Protein AF-A0A9W9IAF0-F1 (afdb_monomer_lite)

Sequence (247 aa):
MDSGYIAPGENHAQALEDDYDVRQSLTPEEVVGLMDQLLSHEVLPKTIEDARFDRVPADFPLVSLVLRAYSLALIKACDFVHARVVVEYYYEEEDFVGQLYNRNLLSAFDPSHFYRLLDQAVAWVDAQKEMDEKLRDALRCRLLFRRSFLSALDQDLEVIETRSTEDFASSLSHLVTLSETTGLGKLVPAAFSMKIQRKLASTVPPRPIVHIDYENAIAHAKRICQDAIDMQQMLDYRGPSNFKVHS

Organism: NCBI:txid69766

pLDDT: mean 78.17, std 16.27, range [34.28, 97.62]

Secondary structure (DSSP, 8-state):
--TT---TT--TTSS------TTSPPPHHHHHHHHHHHHHHH---SSGGG--S-SS--S-HIIIIIIHHHHHHHHHHHHHHHHHHTTS---BTTTB----TT---STTS-THHHHHHHHHHHHHHHH-TTS-HHHHHHHHHHHHHHHHHHHHHH-TTTHHHH---HHHHHHHHHHHHHHHTGGG----GGGS-THHHHHS--SSPPPPP----HHHHHHHHHHHHHHHHHHHHHTT--STT------

Radius of gyration: 22.38 Å; chains: 1; bounding box: 45×62×64 Å

Foldseek 3Di:
DDLPDDDPPDDPPPPDPPPDDPPDDDDPVVVVVVVVVVVVVPDDPPDLLSQAPDPDDDPDCCRGQLVSLLVLLVLLLVVLVLVVVVVDDDDDPPGDPNDPLPDDSPNVDDCVVSLVSLVVNLVVLVPCPVDDPLVSVLSNLSSLLSNLSSVLSVCVPCCVPPLDLPSLVSNLVSLVVNVVSVVVDDDDVVVDDQVVVSVRPDPDHRDDPDDDDPVNVSVVSNVVSVVSNVVSVVVVDPDPVPDDDPD

Structure (mmCIF, N/CA/C/O backbone):
data_AF-A0A9W9IAF0-F1
#
_entry.id   AF-A0A9W9IAF0-F1
#
loop_
_atom_site.group_PDB
_atom_site.id
_atom_site.type_symbol
_atom_site.label_atom_id
_atom_site.label_alt_id
_atom_site.label_comp_id
_atom_site.label_asym_id
_atom_site.label_entity_id
_atom_site.label_seq_id
_atom_site.pdbx_PDB_ins_code
_atom_site.Cartn_x
_atom_site.Cartn_y
_atom_site.Cartn_z
_atom_site.occupancy
_atom_site.B_iso_or_equiv
_atom_site.auth_seq_id
_atom_site.auth_comp_id
_atom_site.auth_asym_id
_atom_site.auth_atom_id
_atom_site.pdbx_PDB_model_num
ATOM 1 N N . MET A 1 1 ? 25.260 -18.063 14.860 1.00 39.75 1 MET A N 1
ATOM 2 C CA . MET A 1 1 ? 25.106 -17.232 16.070 1.00 39.75 1 MET A CA 1
ATOM 3 C C . MET A 1 1 ? 23.677 -17.379 16.533 1.00 39.75 1 MET A C 1
ATOM 5 O O . MET A 1 1 ? 22.784 -17.323 15.699 1.00 39.75 1 MET A O 1
ATOM 9 N N . ASP A 1 2 ? 23.510 -17.690 17.810 1.00 34.97 2 ASP A N 1
ATOM 10 C CA . ASP A 1 2 ? 22.268 -18.162 18.413 1.00 34.97 2 ASP A CA 1
ATOM 11 C C . ASP A 1 2 ? 21.256 -17.013 18.557 1.00 34.97 2 ASP A C 1
ATOM 13 O O . ASP A 1 2 ? 21.574 -15.972 19.134 1.00 34.97 2 ASP A O 1
ATOM 17 N N . SER A 1 3 ? 20.042 -17.177 18.027 1.00 42.50 3 SER A N 1
ATOM 18 C CA . SER A 1 3 ? 18.952 -16.195 18.149 1.00 42.50 3 SER A CA 1
ATOM 19 C C . SER A 1 3 ? 18.404 -16.079 19.581 1.00 42.50 3 SER A C 1
ATOM 21 O O . SER A 1 3 ? 17.446 -15.341 19.809 1.00 42.50 3 SER A O 1
ATOM 23 N N . GLY A 1 4 ? 18.988 -16.817 20.533 1.00 44.00 4 GLY A N 1
ATOM 24 C CA . GLY A 1 4 ? 18.596 -16.875 21.938 1.00 44.00 4 GLY A CA 1
ATOM 25 C C . GLY A 1 4 ? 19.340 -15.948 22.910 1.00 44.00 4 GLY A C 1
ATOM 26 O O . GLY A 1 4 ? 19.065 -16.028 24.103 1.00 44.00 4 GLY A O 1
ATOM 27 N N . TYR A 1 5 ? 20.277 -15.090 22.479 1.00 43.31 5 TYR A N 1
ATOM 28 C CA . TYR A 1 5 ? 21.025 -14.259 23.439 1.00 43.31 5 TYR A CA 1
ATOM 29 C C . TYR A 1 5 ? 20.224 -13.030 23.909 1.00 43.31 5 TYR A C 1
ATOM 31 O O . TYR A 1 5 ? 19.894 -12.143 23.120 1.00 43.31 5 TYR A O 1
ATOM 39 N N . ILE A 1 6 ? 19.941 -12.979 25.213 1.00 47.03 6 ILE A N 1
ATOM 40 C CA . ILE A 1 6 ? 19.188 -11.925 25.907 1.00 47.03 6 ILE A CA 1
ATOM 41 C C . ILE A 1 6 ? 20.158 -11.082 26.754 1.00 47.03 6 ILE A C 1
ATOM 43 O O . ILE A 1 6 ? 21.053 -11.617 27.409 1.00 47.03 6 ILE A O 1
ATOM 47 N N . ALA A 1 7 ? 19.999 -9.754 26.736 1.00 41.97 7 ALA A N 1
ATOM 48 C CA . ALA A 1 7 ? 20.803 -8.837 27.547 1.00 41.97 7 ALA A CA 1
ATOM 49 C C . ALA A 1 7 ? 20.469 -8.965 29.053 1.00 41.97 7 ALA A C 1
ATOM 51 O O . ALA A 1 7 ? 19.330 -9.284 29.402 1.00 41.97 7 ALA A O 1
ATOM 52 N N . PRO A 1 8 ? 21.415 -8.692 29.974 1.00 34.28 8 PRO A N 1
ATOM 53 C CA . PRO A 1 8 ? 21.182 -8.881 31.406 1.00 34.28 8 PRO A CA 1
ATOM 54 C C . PRO A 1 8 ? 20.101 -7.907 31.904 1.00 34.28 8 PRO A C 1
ATOM 56 O O . PRO A 1 8 ? 20.338 -6.702 31.950 1.00 34.28 8 PRO A O 1
ATOM 59 N N . GLY A 1 9 ? 18.917 -8.420 32.261 1.00 51.25 9 GLY A N 1
ATOM 60 C CA . GLY A 1 9 ? 17.804 -7.628 32.810 1.00 51.25 9 GLY A CA 1
ATOM 61 C C . GLY A 1 9 ? 16.410 -7.962 32.263 1.00 51.25 9 GLY A C 1
ATOM 62 O O . GLY A 1 9 ? 15.419 -7.572 32.876 1.00 51.25 9 GLY A O 1
ATOM 63 N N . GLU A 1 10 ? 16.298 -8.709 31.161 1.00 42.34 10 GLU A N 1
ATOM 64 C CA . GLU A 1 10 ? 15.007 -9.214 30.673 1.00 42.34 10 GLU A CA 1
ATOM 65 C C . GLU A 1 10 ? 14.689 -10.563 31.345 1.00 42.34 10 GLU A C 1
ATOM 67 O O . GLU A 1 10 ? 15.242 -11.605 30.999 1.00 42.34 10 GLU A O 1
ATOM 72 N N . ASN A 1 11 ? 13.805 -10.553 32.347 1.00 40.56 11 ASN A N 1
ATOM 73 C CA . ASN A 1 11 ? 13.304 -11.781 32.964 1.00 40.56 11 ASN A CA 1
ATOM 74 C C . ASN A 1 11 ? 12.344 -12.496 32.000 1.00 40.56 11 ASN A C 1
ATOM 76 O O . ASN A 1 11 ? 11.341 -11.920 31.576 1.00 40.56 11 ASN A O 1
ATOM 80 N N . HIS A 1 12 ? 12.609 -13.778 31.735 1.00 46.53 12 HIS A N 1
ATOM 81 C CA . HIS A 1 12 ? 11.794 -14.693 30.917 1.00 46.53 12 HIS A CA 1
ATOM 82 C C . HIS A 1 12 ? 10.287 -14.737 31.268 1.00 46.53 12 HIS A C 1
ATOM 84 O O . HIS A 1 12 ? 9.494 -15.220 30.468 1.00 46.53 12 HIS A O 1
ATOM 90 N N . ALA A 1 13 ? 9.865 -14.212 32.421 1.00 40.06 13 ALA A N 1
ATOM 91 C CA . ALA A 1 13 ? 8.521 -14.388 32.971 1.00 40.06 13 ALA A CA 1
ATOM 92 C C . ALA A 1 13 ? 7.434 -13.418 32.454 1.00 40.06 13 ALA A C 1
ATOM 94 O O . ALA A 1 13 ? 6.278 -13.595 32.808 1.00 40.06 13 ALA A O 1
ATOM 95 N N . GLN A 1 14 ? 7.752 -12.384 31.661 1.00 41.44 14 GLN A N 1
ATOM 96 C CA . GLN A 1 14 ? 6.738 -11.393 31.225 1.00 41.44 14 GLN A CA 1
ATOM 97 C C . GLN A 1 14 ? 6.496 -11.326 29.708 1.00 41.44 14 GLN A C 1
ATOM 99 O O . GLN A 1 14 ? 5.604 -10.605 29.266 1.00 41.44 14 GLN A O 1
ATOM 104 N N . ALA A 1 15 ? 7.257 -12.063 28.892 1.00 42.19 15 ALA A N 1
ATOM 105 C CA . ALA A 1 15 ? 7.158 -11.998 27.426 1.00 42.19 15 ALA A CA 1
ATOM 106 C C . ALA A 1 15 ? 6.654 -13.292 26.757 1.00 42.19 15 ALA A C 1
ATOM 108 O O . ALA A 1 15 ? 6.445 -13.294 25.541 1.00 42.19 15 ALA A O 1
ATOM 109 N N . LEU A 1 16 ? 6.479 -14.370 27.525 1.00 44.00 16 LEU A N 1
ATOM 110 C CA . LEU A 1 16 ? 6.217 -15.728 27.042 1.00 44.00 16 LEU A CA 1
ATOM 111 C C . LEU A 1 16 ? 5.223 -16.454 27.966 1.00 44.00 16 LEU A C 1
ATOM 113 O O . LEU A 1 16 ? 5.554 -17.472 28.555 1.00 44.00 16 LEU A O 1
ATOM 117 N N . GLU A 1 17 ? 4.000 -15.949 28.112 1.00 41.22 17 GLU A N 1
ATOM 118 C CA . GLU A 1 17 ? 2.894 -16.831 28.511 1.00 41.22 17 GLU A CA 1
ATOM 119 C C . GLU A 1 17 ? 2.307 -17.445 27.239 1.00 41.22 17 GLU A C 1
ATOM 121 O O . GLU A 1 17 ? 1.410 -16.891 26.617 1.00 41.22 17 GLU A O 1
ATOM 126 N N . ASP A 1 18 ? 2.966 -18.515 26.800 1.00 45.06 18 ASP A N 1
ATOM 127 C CA . ASP A 1 18 ? 2.385 -19.711 26.179 1.00 45.06 18 ASP A CA 1
ATOM 128 C C . ASP A 1 18 ? 3.505 -20.769 26.222 1.00 45.06 18 ASP A C 1
ATOM 130 O O . ASP A 1 18 ? 4.183 -21.058 25.234 1.00 45.06 18 ASP A O 1
ATOM 134 N N . ASP A 1 19 ? 3.784 -21.259 27.433 1.00 51.44 19 ASP A N 1
ATOM 135 C CA . ASP A 1 19 ? 4.845 -22.225 27.744 1.00 51.44 19 ASP A CA 1
ATOM 136 C C . ASP A 1 19 ? 4.354 -23.647 27.405 1.00 51.44 19 ASP A C 1
ATOM 138 O O . ASP A 1 19 ? 3.982 -24.437 28.271 1.00 51.44 19 ASP A O 1
ATOM 142 N N . TYR A 1 20 ? 4.230 -23.947 26.108 1.00 59.16 20 TYR A N 1
ATOM 143 C CA . TYR A 1 20 ? 3.863 -25.286 25.643 1.00 59.16 20 TYR A CA 1
ATOM 144 C C . TYR A 1 20 ? 5.088 -26.208 25.702 1.00 59.16 20 TYR A C 1
ATOM 146 O O . TYR A 1 20 ? 6.032 -26.053 24.923 1.00 59.16 20 TYR A O 1
ATOM 154 N N . ASP A 1 21 ? 5.071 -27.190 26.606 1.00 68.81 21 ASP A N 1
ATOM 155 C CA . ASP A 1 21 ? 6.124 -28.202 26.699 1.00 68.81 21 ASP A CA 1
ATOM 156 C C . ASP A 1 21 ? 6.097 -29.126 25.471 1.00 68.81 21 ASP A C 1
ATOM 158 O O . ASP A 1 21 ? 5.313 -30.069 25.382 1.00 68.81 21 ASP A O 1
ATOM 162 N N . VAL A 1 22 ? 6.992 -28.876 24.513 1.00 66.19 22 VAL A N 1
ATOM 163 C CA . VAL A 1 22 ? 7.140 -29.669 23.277 1.00 66.19 22 VAL A CA 1
ATOM 164 C C . VAL A 1 22 ? 7.594 -31.113 23.516 1.00 66.19 22 VAL A C 1
ATOM 166 O O . VAL A 1 22 ? 7.601 -31.911 22.580 1.00 66.19 22 VAL A O 1
ATOM 169 N N . ARG A 1 23 ? 8.021 -31.456 24.739 1.00 67.88 23 ARG A N 1
ATOM 170 C CA . ARG A 1 23 ? 8.414 -32.821 25.116 1.00 67.88 23 ARG A CA 1
ATOM 171 C C . ARG A 1 23 ? 7.307 -33.581 25.835 1.00 67.88 23 ARG A C 1
ATOM 173 O O . ARG A 1 23 ? 7.517 -34.751 26.161 1.00 67.88 23 ARG A O 1
ATOM 180 N N . GLN A 1 24 ? 6.156 -32.956 26.076 1.00 81.38 24 GLN A N 1
ATOM 181 C CA . GLN A 1 24 ? 5.029 -33.656 26.668 1.00 81.38 24 GLN A CA 1
ATOM 182 C C . GLN A 1 24 ? 4.547 -34.775 25.737 1.00 81.38 24 GLN A C 1
ATOM 184 O O . GLN A 1 24 ? 4.534 -34.641 24.511 1.00 81.38 24 GLN A O 1
ATOM 189 N N . SER A 1 25 ? 4.156 -35.905 26.320 1.00 74.00 25 SER A N 1
ATOM 190 C CA . SER A 1 25 ? 3.527 -36.986 25.567 1.00 74.00 25 SER A CA 1
ATOM 191 C C . SER A 1 25 ? 2.132 -36.554 25.124 1.00 74.00 25 SER A C 1
ATOM 193 O O . SER A 1 25 ? 1.312 -36.219 25.975 1.00 74.00 25 SER A O 1
ATOM 195 N N . LEU A 1 26 ? 1.866 -36.611 23.821 1.00 82.69 26 LEU A N 1
ATOM 196 C CA . LEU A 1 26 ? 0.556 -36.319 23.242 1.00 82.69 26 LEU A CA 1
ATOM 197 C C . LEU A 1 26 ? -0.216 -37.612 22.986 1.00 82.69 26 LEU A C 1
ATOM 199 O O . LEU A 1 26 ? 0.354 -38.620 22.558 1.00 82.69 26 LEU A O 1
ATOM 203 N N . THR A 1 27 ? -1.519 -37.575 23.229 1.00 89.06 27 THR A N 1
ATOM 204 C CA . THR A 1 27 ? -2.448 -38.630 22.818 1.00 89.06 27 THR A CA 1
ATOM 205 C C . THR A 1 27 ? -2.649 -38.607 21.295 1.00 89.06 27 THR A C 1
ATOM 207 O O . THR A 1 27 ? -2.487 -37.556 20.666 1.00 89.06 27 THR A O 1
ATOM 210 N N . PRO A 1 28 ? -3.004 -39.741 20.658 1.00 84.62 28 PRO A N 1
ATOM 211 C CA . PRO A 1 28 ? -3.311 -39.771 19.227 1.00 84.62 28 PRO A CA 1
ATOM 212 C C . PRO A 1 28 ? -4.371 -38.740 18.807 1.00 84.62 28 PRO A C 1
ATOM 214 O O . PRO A 1 28 ? -4.246 -38.132 17.748 1.00 84.62 28 PRO A O 1
ATOM 217 N N . GLU A 1 29 ? -5.379 -38.500 19.644 1.00 81.50 29 GLU A N 1
ATOM 218 C CA . GLU A 1 29 ? -6.445 -37.525 19.415 1.00 81.50 29 GLU A CA 1
ATOM 219 C C . GLU A 1 29 ? -5.920 -36.082 19.428 1.00 81.50 29 GLU A C 1
ATOM 221 O O . GLU A 1 29 ? -6.294 -35.283 18.569 1.00 81.50 29 GLU A O 1
ATOM 226 N N . GLU A 1 30 ? -5.017 -35.748 20.354 1.00 77.31 30 GLU A N 1
ATOM 227 C CA . GLU A 1 30 ? -4.360 -34.436 20.401 1.00 77.31 30 GLU A CA 1
ATOM 228 C C . GLU A 1 30 ? -3.456 -34.213 19.189 1.00 77.31 30 GLU A C 1
ATOM 230 O O . GLU A 1 30 ? -3.430 -33.113 18.642 1.00 77.31 30 GLU A O 1
ATOM 235 N N . VAL A 1 31 ? -2.751 -35.250 18.725 1.00 79.94 31 VAL A N 1
ATOM 236 C CA . VAL A 1 31 ? -1.938 -35.167 17.503 1.00 79.94 31 VAL A CA 1
ATOM 237 C C . VAL A 1 31 ? -2.822 -34.916 16.282 1.00 79.94 31 VAL A C 1
ATOM 239 O O . VAL A 1 31 ? -2.488 -34.053 15.476 1.00 79.94 31 VAL A O 1
ATOM 242 N N . VAL A 1 32 ? -3.965 -35.600 16.159 1.00 73.94 32 VAL A N 1
ATOM 243 C CA . VAL A 1 32 ? -4.939 -35.334 15.084 1.00 73.94 32 VAL A CA 1
ATOM 244 C C . VAL A 1 32 ? -5.478 -33.906 15.180 1.00 73.94 32 VAL A C 1
ATOM 246 O O . VAL A 1 32 ? -5.476 -33.197 14.180 1.00 73.94 32 VAL A O 1
ATOM 249 N N . GLY A 1 33 ? -5.841 -33.437 16.378 1.00 78.62 33 GLY A N 1
ATOM 250 C CA . GLY A 1 33 ? -6.289 -32.057 16.591 1.00 78.62 33 GLY A CA 1
ATOM 251 C C . GLY A 1 33 ? -5.228 -31.019 16.214 1.00 78.62 33 GLY A C 1
ATOM 252 O O . GLY A 1 33 ? -5.546 -30.013 15.582 1.00 78.62 33 GLY A O 1
ATOM 253 N N . LEU A 1 34 ? -3.957 -31.285 16.527 1.00 75.94 34 LEU A N 1
ATOM 254 C CA . LEU A 1 34 ? -2.833 -30.451 16.103 1.00 75.94 34 LEU A CA 1
ATOM 255 C C . LEU A 1 34 ? -2.637 -30.498 14.586 1.00 75.94 34 LEU A C 1
ATOM 257 O O . LEU A 1 34 ? -2.419 -29.452 13.988 1.00 75.94 34 LEU A O 1
ATOM 261 N N . MET A 1 35 ? -2.737 -31.666 13.948 1.00 73.25 35 MET A N 1
ATOM 262 C CA . MET A 1 35 ? -2.641 -31.796 12.489 1.00 73.25 35 MET A CA 1
ATOM 263 C C . MET A 1 35 ? -3.776 -31.046 11.778 1.00 73.25 35 MET A C 1
ATOM 265 O O . MET A 1 35 ? -3.512 -30.298 10.841 1.00 73.25 35 MET A O 1
ATOM 269 N N . ASP A 1 36 ? -5.013 -31.160 12.260 1.00 71.12 36 ASP A N 1
ATOM 270 C CA . ASP A 1 36 ? -6.171 -30.433 11.728 1.00 71.12 36 ASP A CA 1
ATOM 271 C C . ASP A 1 36 ? -6.034 -28.917 11.939 1.00 71.12 36 ASP A C 1
ATOM 273 O O . ASP A 1 36 ? -6.349 -28.107 11.060 1.00 71.12 36 ASP A O 1
ATOM 277 N N . GLN A 1 37 ? -5.498 -28.508 13.091 1.00 64.50 37 GLN A N 1
ATOM 278 C CA . GLN A 1 37 ? -5.200 -27.110 13.369 1.00 64.50 37 GLN A CA 1
ATOM 279 C C . GLN A 1 37 ? -4.058 -26.589 12.484 1.00 64.50 37 GLN A C 1
ATOM 281 O O . GLN A 1 37 ? -4.142 -25.466 11.985 1.00 64.50 37 GLN A O 1
ATOM 286 N N . LEU A 1 38 ? -3.024 -27.391 12.220 1.00 60.34 38 LEU A N 1
ATOM 287 C CA . LEU A 1 38 ? -1.953 -27.051 11.281 1.00 60.34 38 LEU A CA 1
ATOM 288 C C . LEU A 1 38 ? -2.493 -26.899 9.857 1.00 60.34 38 LEU A C 1
ATOM 290 O O . LEU A 1 38 ? -2.195 -25.890 9.222 1.00 60.34 38 LEU A O 1
ATOM 294 N N . LEU A 1 39 ? -3.380 -27.790 9.405 1.00 61.16 39 LEU A N 1
ATOM 295 C CA . LEU A 1 39 ? -4.080 -27.643 8.126 1.00 61.16 39 LEU A CA 1
ATOM 296 C C . LEU A 1 39 ? -4.837 -26.311 8.041 1.00 61.16 39 LEU A C 1
ATOM 298 O O . LEU A 1 39 ? -4.833 -25.683 6.988 1.00 61.16 39 LEU A O 1
ATOM 302 N N . SER A 1 40 ? -5.428 -25.822 9.140 1.00 54.56 40 SER A N 1
ATOM 303 C CA . SER A 1 40 ? -6.080 -24.499 9.173 1.00 54.56 40 SER A CA 1
ATOM 304 C C . SER A 1 40 ? -5.102 -23.317 9.062 1.00 54.56 40 SER A C 1
ATOM 306 O O . SER A 1 40 ? -5.486 -22.232 8.624 1.00 54.56 40 SER A O 1
ATOM 308 N N . HIS A 1 41 ? -3.837 -23.524 9.435 1.00 50.38 41 HIS A N 1
ATOM 309 C CA . HIS A 1 41 ? -2.761 -22.535 9.356 1.00 50.38 41 HIS A CA 1
ATOM 310 C C . HIS A 1 41 ? -1.977 -22.591 8.036 1.00 50.38 41 HIS A C 1
ATOM 312 O O . HIS A 1 41 ? -1.320 -21.612 7.682 1.00 50.38 41 HIS A O 1
ATOM 318 N N . GLU A 1 42 ? -2.072 -23.698 7.298 1.00 54.38 42 GLU A N 1
ATOM 319 C CA . GLU A 1 42 ? -1.530 -23.854 5.943 1.00 54.38 42 GLU A CA 1
ATOM 320 C C . GLU A 1 42 ? -2.386 -23.157 4.874 1.00 54.38 42 GLU A C 1
ATOM 322 O O . GLU A 1 42 ? -1.919 -22.914 3.759 1.00 54.38 42 GLU A O 1
ATOM 327 N N . VAL A 1 43 ? -3.632 -22.791 5.199 1.00 54.28 43 VAL A N 1
ATOM 328 C CA . VAL A 1 43 ? -4.527 -22.105 4.263 1.00 54.28 43 VAL A CA 1
ATOM 329 C C . VAL A 1 43 ? -4.069 -20.657 4.080 1.00 54.28 43 VAL A C 1
ATOM 331 O O . VAL A 1 43 ? -4.412 -19.765 4.856 1.00 54.28 43 VAL A O 1
ATOM 334 N N . LEU A 1 44 ? -3.315 -20.406 3.006 1.00 62.25 44 LEU A N 1
ATOM 335 C CA . LEU A 1 44 ? -3.263 -19.082 2.383 1.00 62.25 44 LEU A CA 1
ATOM 336 C C . LEU A 1 44 ? -4.704 -18.579 2.196 1.00 62.25 44 LEU A C 1
ATOM 338 O O . LEU A 1 44 ? -5.571 -19.400 1.878 1.00 62.25 44 LEU A O 1
ATOM 342 N N . PRO A 1 45 ? -4.985 -17.273 2.378 1.00 66.31 45 PRO A N 1
ATOM 343 C CA . PRO A 1 45 ? -6.328 -16.750 2.147 1.00 66.31 45 PRO A CA 1
ATOM 344 C C . PRO A 1 45 ? -6.828 -17.255 0.789 1.00 66.31 45 PRO A C 1
ATOM 346 O O . PRO A 1 45 ? -6.103 -17.172 -0.201 1.00 66.31 45 PRO A O 1
ATOM 349 N N . LYS A 1 46 ? -8.018 -17.869 0.760 1.00 73.81 46 LYS A N 1
ATOM 350 C CA . LYS A 1 46 ? -8.601 -18.403 -0.483 1.00 73.81 46 LYS A CA 1
ATOM 351 C C . LYS A 1 46 ? -9.247 -17.283 -1.277 1.00 73.81 46 LYS A C 1
ATOM 353 O O . LYS A 1 46 ? -9.218 -17.290 -2.504 1.00 73.81 46 LYS A O 1
ATOM 358 N N . THR A 1 47 ? -9.807 -16.314 -0.561 1.00 81.00 47 THR A N 1
ATOM 359 C CA . THR A 1 47 ? -10.312 -15.068 -1.119 1.00 81.00 47 THR A CA 1
ATOM 360 C C . THR A 1 47 ? -9.667 -13.875 -0.417 1.00 81.00 47 THR A C 1
ATOM 362 O O . THR A 1 47 ? -9.117 -13.994 0.682 1.00 81.00 47 THR A O 1
ATOM 365 N N . ILE A 1 48 ? -9.728 -12.694 -1.036 1.00 81.62 48 ILE A N 1
ATOM 366 C CA . ILE A 1 48 ? -9.183 -11.473 -0.427 1.00 81.62 48 ILE A CA 1
ATOM 367 C C . ILE A 1 48 ? -9.921 -11.122 0.877 1.00 81.62 48 ILE A C 1
ATOM 369 O O . ILE A 1 48 ? -9.349 -10.542 1.803 1.00 81.62 48 ILE A O 1
ATOM 373 N N . GLU A 1 49 ? -11.189 -11.527 0.984 1.00 82.62 49 GLU A N 1
ATOM 374 C CA . GLU A 1 49 ? -12.043 -11.336 2.151 1.00 82.62 49 GLU A CA 1
ATOM 375 C C . GLU A 1 49 ? -11.535 -12.098 3.380 1.00 82.62 49 GLU A C 1
ATOM 377 O O . GLU A 1 49 ? -11.794 -11.641 4.499 1.00 82.62 49 GLU A O 1
ATOM 382 N N . ASP A 1 50 ? -10.780 -13.183 3.181 1.00 78.75 50 ASP A N 1
ATOM 383 C CA . ASP A 1 50 ? -10.160 -13.987 4.238 1.00 78.75 50 ASP A CA 1
ATOM 384 C C . ASP A 1 50 ? -8.867 -13.361 4.782 1.00 78.75 50 ASP A C 1
ATOM 386 O O . ASP A 1 50 ? -8.456 -13.668 5.901 1.00 78.75 50 ASP A O 1
ATOM 390 N N . ALA A 1 51 ? -8.246 -12.435 4.041 1.00 80.31 51 ALA A N 1
ATOM 391 C CA . ALA A 1 51 ? -7.055 -11.706 4.474 1.00 80.31 51 ALA A CA 1
ATOM 392 C C . ALA A 1 51 ? -7.421 -10.611 5.498 1.00 80.31 51 ALA A C 1
ATOM 394 O O . ALA A 1 51 ? -7.431 -9.416 5.192 1.00 80.31 51 ALA A O 1
ATOM 395 N N . ARG A 1 52 ? -7.798 -11.023 6.713 1.00 80.19 52 ARG A N 1
ATOM 396 C CA . ARG A 1 52 ? -8.234 -10.161 7.827 1.00 80.19 52 ARG A CA 1
ATOM 397 C C . ARG A 1 52 ? -7.181 -10.106 8.933 1.00 80.19 52 ARG A C 1
ATOM 399 O O . ARG A 1 52 ? -6.399 -11.036 9.097 1.00 80.19 52 ARG A O 1
ATOM 406 N N . PHE A 1 53 ? -7.193 -9.029 9.718 1.00 77.88 53 PHE A N 1
ATOM 407 C CA . PHE A 1 53 ? -6.374 -8.940 10.935 1.00 77.88 53 PHE A CA 1
ATOM 408 C C . PHE A 1 53 ? -6.922 -9.799 12.075 1.00 77.88 53 PHE A C 1
ATOM 410 O O . PHE A 1 53 ? -6.153 -10.304 12.890 1.00 77.88 53 PHE A O 1
ATOM 417 N N . ASP A 1 54 ? -8.239 -10.000 12.094 1.00 69.94 54 ASP A N 1
ATOM 418 C CA . ASP A 1 54 ? -8.931 -10.690 13.171 1.00 69.94 54 ASP A CA 1
ATOM 419 C C . ASP A 1 54 ? -9.386 -12.084 12.732 1.00 69.94 54 ASP A C 1
ATOM 421 O O . ASP A 1 54 ? -9.830 -12.301 11.600 1.00 69.94 54 ASP A O 1
ATOM 425 N N . ARG A 1 55 ? -9.317 -13.038 13.667 1.00 65.06 55 ARG A N 1
ATOM 426 C CA . ARG A 1 55 ? -9.835 -14.404 13.472 1.00 65.06 55 ARG A CA 1
ATOM 427 C C . ARG A 1 55 ? -11.365 -14.451 13.509 1.00 65.06 55 ARG A C 1
ATOM 429 O O . ARG A 1 55 ? -11.964 -15.335 12.908 1.00 65.06 55 ARG A O 1
ATOM 436 N N . VAL A 1 56 ? -11.980 -13.489 14.196 1.00 64.19 56 VAL 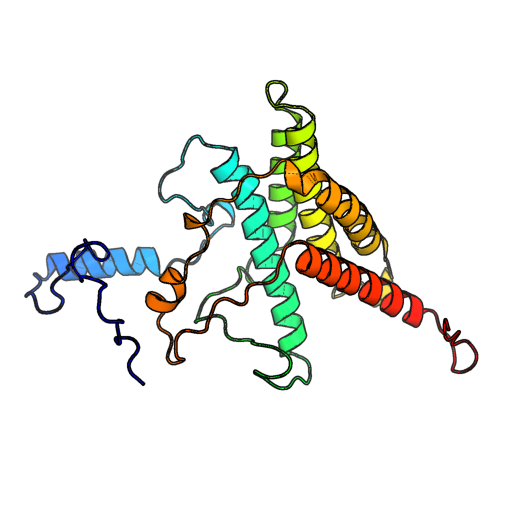A N 1
ATOM 437 C CA . VAL A 1 56 ? -13.431 -13.318 14.335 1.00 64.19 56 VAL A CA 1
ATOM 438 C C . VAL A 1 56 ? -13.781 -11.915 13.833 1.00 64.19 56 VAL A C 1
ATOM 440 O O . VAL A 1 56 ? -13.035 -10.989 14.148 1.00 64.19 56 VAL A O 1
ATOM 443 N N . PRO A 1 57 ? -14.865 -11.724 13.057 1.00 62.22 57 PRO A N 1
ATOM 444 C CA . PRO A 1 57 ? -15.266 -10.396 12.602 1.00 62.22 57 PRO A CA 1
ATOM 445 C C . PRO A 1 57 ? -15.464 -9.456 13.795 1.00 62.22 57 PRO A C 1
ATOM 447 O O . PRO A 1 57 ? -16.304 -9.717 14.653 1.00 62.22 57 PRO A O 1
ATOM 450 N N . ALA A 1 58 ? -14.670 -8.390 13.859 1.00 62.12 58 ALA A N 1
ATOM 451 C CA . ALA A 1 58 ? -14.795 -7.356 14.875 1.00 62.12 58 ALA A CA 1
ATOM 452 C C . ALA A 1 58 ? -15.499 -6.117 14.299 1.00 62.12 58 ALA A C 1
ATOM 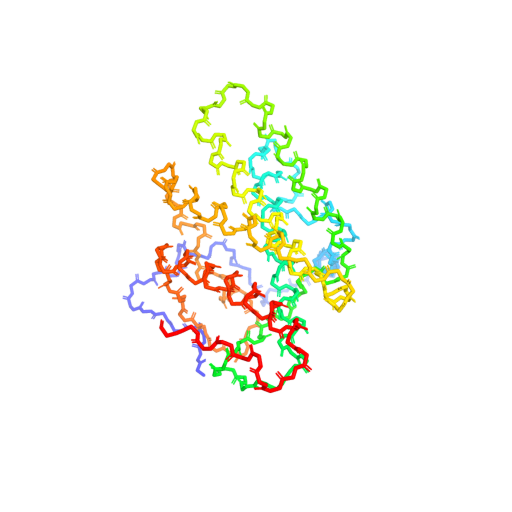454 O O . ALA A 1 58 ? -15.204 -5.685 13.178 1.00 62.12 58 ALA A O 1
ATOM 455 N N . ASP A 1 59 ? -16.378 -5.505 15.095 1.00 72.50 59 ASP A N 1
ATOM 456 C CA . ASP A 1 59 ? -17.208 -4.344 14.728 1.00 72.50 59 ASP A CA 1
ATOM 457 C C . ASP A 1 59 ? -16.440 -3.006 14.740 1.00 72.50 59 ASP A C 1
ATOM 459 O O . ASP A 1 59 ? -16.976 -1.957 15.095 1.00 72.50 59 ASP A O 1
ATOM 463 N N . PHE A 1 60 ? -15.165 -3.009 14.340 1.00 84.62 60 PHE A N 1
ATOM 464 C CA . PHE A 1 60 ? -14.328 -1.806 14.292 1.00 84.62 60 PHE A CA 1
ATOM 465 C C . PHE A 1 60 ? -13.924 -1.467 12.849 1.00 84.62 60 PHE A C 1
ATOM 467 O O . PHE A 1 60 ? -12.802 -1.786 12.449 1.00 84.62 60 PHE A O 1
ATOM 474 N N . PRO A 1 61 ? -14.777 -0.778 12.059 1.00 86.44 61 PRO A N 1
ATOM 475 C CA . PRO A 1 61 ? -14.515 -0.501 10.641 1.00 86.44 61 PRO A CA 1
ATOM 476 C C . PRO A 1 61 ? -13.204 0.248 10.364 1.00 86.44 61 PRO A C 1
ATOM 478 O O . PRO A 1 61 ? -12.579 0.047 9.325 1.00 86.44 61 PRO A O 1
ATOM 481 N N . LEU A 1 62 ? -12.730 1.076 11.302 1.00 87.00 62 LEU A N 1
ATOM 482 C CA . LEU A 1 62 ? -11.422 1.734 11.182 1.00 87.00 62 LEU A CA 1
ATOM 483 C C . LEU A 1 62 ? -10.267 0.726 11.066 1.00 87.00 62 LEU A C 1
ATOM 485 O O . LEU A 1 62 ? -9.297 0.979 10.357 1.00 87.00 62 LEU A O 1
ATOM 489 N N . VAL A 1 63 ? -10.371 -0.421 11.736 1.00 86.19 63 VAL A N 1
ATOM 490 C CA . VAL A 1 63 ? -9.359 -1.483 11.697 1.00 86.19 63 VAL A CA 1
ATOM 491 C C . VAL A 1 63 ? -9.707 -2.505 10.618 1.00 86.19 63 VAL A C 1
ATOM 493 O O . VAL A 1 63 ? -8.887 -2.777 9.741 1.00 86.19 63 VAL A O 1
ATOM 496 N N . SER A 1 64 ? -10.933 -3.035 10.651 1.00 86.69 64 SER A N 1
ATOM 497 C CA . SER A 1 64 ? -11.370 -4.157 9.814 1.00 86.69 64 SER A CA 1
ATOM 498 C C . SER A 1 64 ? -11.607 -3.789 8.346 1.00 86.69 64 SER A C 1
ATOM 500 O O . SER A 1 64 ? -11.561 -4.677 7.491 1.00 86.69 64 SER A O 1
ATOM 502 N N . LEU A 1 65 ? -11.798 -2.499 8.037 1.00 89.50 65 LEU A N 1
ATOM 503 C CA . LEU A 1 65 ? -11.920 -1.973 6.676 1.00 89.50 65 LEU A CA 1
ATOM 504 C C . LEU A 1 65 ? -10.797 -0.984 6.343 1.00 89.50 65 LEU A C 1
ATOM 506 O O . LEU A 1 65 ? -10.013 -1.268 5.446 1.00 89.50 65 LEU A O 1
ATOM 510 N N . VAL A 1 66 ? -10.683 0.148 7.046 1.00 91.81 66 VAL A N 1
ATOM 511 C CA . VAL A 1 66 ? -9.789 1.252 6.631 1.00 91.81 66 VAL A CA 1
ATOM 512 C C . VAL A 1 66 ? -8.310 0.868 6.724 1.00 91.81 66 VAL A C 1
ATOM 514 O O . VAL A 1 66 ? -7.595 0.909 5.721 1.00 91.81 66 VAL A O 1
ATOM 517 N N . LEU A 1 67 ? -7.839 0.460 7.908 1.00 89.56 67 LEU A N 1
ATOM 518 C CA . LEU A 1 67 ? -6.447 0.045 8.094 1.00 89.56 67 LEU A CA 1
ATOM 519 C C . LEU A 1 67 ? -6.134 -1.216 7.284 1.00 89.56 67 LEU A C 1
ATOM 521 O O . LEU A 1 67 ? -5.082 -1.295 6.655 1.00 89.56 67 LEU A O 1
ATOM 525 N N . ARG A 1 68 ? -7.065 -2.176 7.250 1.00 91.94 68 ARG A N 1
ATOM 526 C CA . ARG A 1 68 ? -6.928 -3.400 6.456 1.00 91.94 68 ARG A CA 1
ATOM 527 C C . ARG A 1 68 ? -6.742 -3.103 4.970 1.00 91.94 68 ARG A C 1
ATOM 529 O O . ARG A 1 68 ? -5.801 -3.625 4.379 1.00 91.94 68 ARG A O 1
ATOM 536 N N . ALA A 1 69 ? -7.590 -2.262 4.378 1.00 93.50 69 ALA A N 1
ATOM 537 C CA . ALA A 1 69 ? -7.484 -1.866 2.975 1.00 93.50 69 ALA A CA 1
ATOM 538 C C . ALA A 1 69 ? -6.111 -1.253 2.681 1.00 93.50 69 ALA A C 1
ATOM 540 O O . ALA A 1 69 ? -5.432 -1.652 1.736 1.00 93.50 69 ALA A O 1
ATOM 541 N N . TYR A 1 70 ? -5.670 -0.337 3.548 1.00 94.44 70 TYR A N 1
ATOM 542 C CA . TYR A 1 70 ? -4.372 0.314 3.423 1.00 94.44 70 TYR A CA 1
ATOM 543 C C . TYR A 1 70 ? -3.205 -0.683 3.502 1.00 94.44 70 TYR A C 1
ATOM 545 O O . TYR A 1 70 ? -2.294 -0.630 2.676 1.00 94.44 70 TYR A O 1
ATOM 553 N N . SER A 1 71 ? -3.224 -1.607 4.468 1.00 93.94 71 SER A N 1
ATOM 554 C CA . SER A 1 71 ? -2.165 -2.606 4.646 1.00 93.94 71 SER A CA 1
ATOM 555 C C . SER A 1 71 ? -2.127 -3.643 3.529 1.00 93.94 71 SER A C 1
ATOM 557 O O . SER A 1 71 ? -1.041 -3.977 3.068 1.00 93.94 71 SER A O 1
ATOM 559 N N . LEU A 1 72 ? -3.278 -4.137 3.063 1.00 93.69 72 LEU A N 1
ATOM 560 C CA . LEU A 1 72 ? -3.328 -5.092 1.951 1.00 93.69 72 LEU A CA 1
ATOM 561 C C . LEU A 1 72 ? -2.813 -4.460 0.656 1.00 93.69 72 LEU A C 1
ATOM 563 O O . LEU A 1 72 ? -2.016 -5.074 -0.048 1.00 93.69 72 LEU A O 1
ATOM 567 N N . ALA A 1 73 ? -3.194 -3.212 0.377 1.00 94.06 73 ALA A N 1
ATOM 568 C CA . ALA A 1 73 ? -2.671 -2.475 -0.768 1.00 94.06 73 ALA A CA 1
ATOM 569 C C . ALA A 1 73 ? -1.167 -2.177 -0.644 1.00 94.06 73 ALA A C 1
ATOM 571 O O . ALA A 1 73 ? -0.455 -2.201 -1.642 1.00 94.06 73 ALA A O 1
ATOM 572 N N . LEU A 1 74 ? -0.656 -1.926 0.569 1.00 94.62 74 LEU A N 1
ATOM 573 C CA . LEU A 1 74 ? 0.786 -1.804 0.806 1.00 94.62 74 LEU A CA 1
ATOM 574 C C . LEU A 1 74 ? 1.513 -3.122 0.507 1.00 94.62 74 LEU A C 1
ATOM 576 O O . LEU A 1 74 ? 2.528 -3.099 -0.178 1.00 94.62 74 LEU A O 1
ATOM 580 N N . ILE A 1 75 ? 0.988 -4.255 0.982 1.00 93.56 75 ILE A N 1
ATOM 581 C CA . ILE A 1 75 ? 1.558 -5.580 0.702 1.00 93.56 75 ILE A CA 1
ATOM 582 C C . ILE A 1 75 ? 1.584 -5.838 -0.809 1.00 93.56 75 ILE A C 1
ATOM 584 O O . ILE A 1 75 ? 2.616 -6.254 -1.327 1.00 93.56 75 ILE A O 1
ATOM 588 N N . LYS A 1 76 ? 0.497 -5.520 -1.524 1.00 93.75 76 LYS A N 1
ATOM 589 C CA . LYS A 1 76 ? 0.437 -5.680 -2.983 1.00 93.75 76 LYS A CA 1
ATOM 590 C C . LYS A 1 76 ? 1.382 -4.731 -3.731 1.00 93.75 76 LYS A C 1
ATOM 592 O O . LYS A 1 76 ? 1.989 -5.123 -4.716 1.00 93.75 76 LYS A O 1
ATOM 597 N N . ALA A 1 77 ? 1.582 -3.510 -3.240 1.00 93.38 77 ALA A N 1
ATOM 598 C CA . ALA A 1 77 ? 2.606 -2.618 -3.783 1.00 93.38 77 ALA A CA 1
ATOM 599 C C . ALA A 1 77 ? 4.020 -3.207 -3.603 1.00 93.38 77 ALA A C 1
ATOM 601 O O . ALA A 1 77 ? 4.836 -3.142 -4.519 1.00 93.38 77 ALA A O 1
ATOM 602 N N . CYS A 1 78 ? 4.304 -3.819 -2.446 1.00 92.81 78 CYS A N 1
ATOM 603 C CA . CYS A 1 78 ? 5.560 -4.536 -2.226 1.00 92.81 78 CYS A CA 1
ATOM 604 C C . CYS A 1 78 ? 5.706 -5.756 -3.146 1.00 92.81 78 CYS A C 1
ATOM 606 O O . CYS A 1 78 ? 6.815 -6.004 -3.601 1.00 92.81 78 CYS A O 1
ATOM 608 N N . ASP A 1 79 ? 4.622 -6.481 -3.434 1.00 92.88 79 ASP A N 1
ATOM 609 C CA . ASP A 1 79 ? 4.597 -7.591 -4.400 1.00 92.88 79 ASP A CA 1
ATOM 610 C C . ASP A 1 79 ? 5.038 -7.129 -5.793 1.00 92.88 79 ASP A C 1
ATOM 612 O O . ASP A 1 79 ? 5.956 -7.707 -6.363 1.00 92.88 79 ASP A O 1
ATOM 616 N N . PHE A 1 80 ? 4.474 -6.027 -6.300 1.00 91.88 80 PHE A N 1
ATOM 617 C CA . PHE A 1 80 ? 4.874 -5.461 -7.593 1.00 91.88 80 PHE A CA 1
ATOM 618 C C . PHE A 1 80 ? 6.331 -5.006 -7.628 1.00 91.88 80 PHE A C 1
ATOM 620 O O . PHE A 1 80 ? 7.048 -5.295 -8.582 1.00 91.88 80 PHE A O 1
ATOM 627 N N . VAL A 1 81 ? 6.792 -4.300 -6.591 1.00 91.00 81 VAL A N 1
ATOM 628 C CA . VAL A 1 81 ? 8.199 -3.875 -6.514 1.00 91.00 81 VAL A CA 1
ATOM 629 C C . VAL A 1 81 ? 9.122 -5.090 -6.455 1.00 91.00 81 VAL A C 1
ATOM 631 O O . VAL A 1 81 ? 10.110 -5.137 -7.180 1.00 91.00 81 VAL A O 1
ATOM 634 N N . HIS A 1 82 ? 8.794 -6.084 -5.627 1.00 91.56 82 HIS A N 1
ATOM 635 C CA . HIS A 1 82 ? 9.582 -7.307 -5.498 1.00 91.56 82 HIS A CA 1
ATOM 636 C C . HIS A 1 82 ? 9.652 -8.058 -6.827 1.00 91.56 82 HIS A C 1
ATOM 638 O O . HIS A 1 82 ? 10.755 -8.314 -7.299 1.00 91.56 82 HIS A O 1
ATOM 644 N N . ALA A 1 83 ? 8.509 -8.307 -7.472 1.00 89.81 83 ALA A N 1
ATOM 645 C CA . ALA A 1 83 ? 8.425 -9.005 -8.753 1.00 89.81 83 ALA A CA 1
ATOM 646 C C . ALA A 1 83 ? 9.257 -8.337 -9.860 1.00 89.81 83 ALA A C 1
ATOM 648 O O . ALA A 1 83 ? 9.837 -9.040 -10.683 1.00 89.81 83 ALA A O 1
ATOM 649 N N . ARG A 1 84 ? 9.364 -7.002 -9.853 1.00 87.44 84 ARG A N 1
ATOM 650 C CA . ARG A 1 84 ? 10.208 -6.243 -10.788 1.00 87.44 84 ARG A CA 1
ATOM 651 C C . ARG A 1 84 ? 11.689 -6.328 -10.464 1.00 87.44 84 ARG A C 1
ATOM 653 O O . ARG A 1 84 ? 12.499 -6.566 -11.347 1.00 87.44 84 ARG A O 1
ATOM 660 N N . VAL A 1 85 ? 12.066 -6.118 -9.207 1.00 89.06 85 VAL A N 1
ATOM 661 C CA . VAL A 1 85 ? 13.489 -6.077 -8.846 1.00 89.06 85 VAL A CA 1
ATOM 662 C C . VAL A 1 85 ? 14.133 -7.449 -9.040 1.00 89.06 85 VAL A C 1
ATOM 664 O O . VAL A 1 85 ? 15.251 -7.529 -9.536 1.00 89.06 85 VAL A O 1
ATOM 667 N N . VAL A 1 86 ? 13.420 -8.537 -8.724 1.00 88.19 86 VAL A N 1
ATOM 668 C CA . VAL A 1 86 ? 13.985 -9.894 -8.821 1.00 88.19 86 VAL A CA 1
ATOM 669 C C . VAL A 1 86 ? 14.199 -10.398 -10.250 1.00 88.19 86 VAL A C 1
ATOM 671 O O . VAL A 1 86 ? 14.891 -11.401 -10.420 1.00 88.19 86 VAL A O 1
ATOM 674 N N . VAL A 1 87 ? 13.616 -9.749 -11.266 1.00 88.31 87 VAL A N 1
ATOM 675 C CA . VAL A 1 87 ? 13.866 -10.091 -12.680 1.00 88.31 87 VAL A CA 1
ATOM 676 C C . VAL A 1 87 ? 15.030 -9.305 -13.289 1.00 88.31 87 VAL A C 1
ATOM 678 O O . VAL A 1 87 ? 15.501 -9.666 -14.367 1.00 88.31 87 VAL A O 1
ATOM 681 N N . GLU A 1 88 ? 15.514 -8.271 -12.601 1.00 86.75 88 GLU A N 1
ATOM 682 C CA . GLU A 1 88 ? 16.609 -7.413 -13.050 1.00 86.75 88 GLU A CA 1
ATOM 683 C C . GLU A 1 88 ? 17.959 -7.833 -12.453 1.00 86.75 88 GLU A C 1
ATOM 685 O O . GLU A 1 88 ? 18.051 -8.616 -11.505 1.00 86.75 88 GLU A O 1
ATOM 690 N N . TYR A 1 89 ? 19.044 -7.286 -13.003 1.00 85.75 89 TYR A N 1
ATOM 691 C CA . TYR A 1 89 ? 20.370 -7.439 -12.411 1.00 85.75 89 TYR A CA 1
ATOM 692 C C . TYR A 1 89 ? 20.526 -6.494 -11.216 1.00 85.75 89 TYR A C 1
ATOM 694 O O . TYR A 1 89 ? 20.693 -5.289 -11.396 1.00 85.75 89 TYR A O 1
ATOM 702 N N . TYR A 1 90 ? 20.517 -7.054 -10.007 1.00 89.81 90 TYR A N 1
ATOM 703 C CA . TYR A 1 90 ? 20.805 -6.336 -8.765 1.00 89.81 90 TYR A CA 1
ATOM 704 C C . TYR A 1 90 ? 21.764 -7.142 -7.883 1.00 89.81 90 TYR A C 1
ATOM 706 O O . TYR A 1 90 ? 21.818 -8.374 -7.958 1.00 89.81 90 TYR A O 1
ATOM 714 N N . TYR A 1 91 ? 22.523 -6.454 -7.035 1.00 85.62 91 TYR A N 1
ATOM 715 C CA . TYR A 1 91 ? 23.329 -7.088 -6.001 1.00 85.62 91 TYR A CA 1
ATOM 716 C C . TYR A 1 91 ? 22.468 -7.319 -4.756 1.00 85.62 91 TYR A C 1
ATOM 718 O O . TYR A 1 91 ? 22.031 -6.383 -4.082 1.00 85.62 91 TYR A O 1
ATOM 726 N N . GLU A 1 92 ? 22.195 -8.589 -4.453 1.00 82.12 92 GLU A N 1
ATOM 727 C CA . GLU A 1 92 ? 21.429 -8.967 -3.265 1.00 82.12 92 GLU A CA 1
ATOM 728 C C . GLU A 1 92 ? 22.135 -8.488 -1.990 1.00 82.12 92 GLU A C 1
ATOM 730 O O . GLU A 1 92 ? 23.354 -8.597 -1.876 1.00 82.12 92 GLU A O 1
ATOM 735 N N . GLU A 1 93 ? 21.364 -7.958 -1.036 1.00 75.62 93 GLU A N 1
ATOM 736 C CA . GLU A 1 93 ? 21.843 -7.387 0.238 1.00 75.62 93 GLU A CA 1
ATOM 737 C C . GLU A 1 93 ? 22.611 -6.055 0.132 1.00 75.62 93 GLU A C 1
ATOM 739 O O . GLU A 1 93 ? 22.783 -5.390 1.155 1.00 75.62 93 GLU A O 1
ATOM 744 N N . GLU A 1 94 ? 23.026 -5.636 -1.065 1.00 83.00 94 GLU A N 1
ATOM 745 C CA . GLU A 1 94 ? 23.631 -4.320 -1.317 1.00 83.00 94 GLU A CA 1
ATOM 746 C C . GLU A 1 94 ? 22.590 -3.339 -1.870 1.00 83.00 94 GLU A C 1
ATOM 748 O O . GLU A 1 94 ? 22.323 -2.308 -1.251 1.00 83.00 94 GLU A O 1
ATOM 753 N N . ASP A 1 95 ? 21.939 -3.708 -2.976 1.00 83.81 95 ASP A N 1
ATOM 754 C CA . ASP A 1 95 ? 20.944 -2.871 -3.652 1.00 83.81 95 ASP A CA 1
ATOM 755 C C . ASP A 1 95 ? 19.530 -3.120 -3.116 1.00 83.81 95 ASP A C 1
ATOM 757 O O . ASP A 1 95 ? 18.734 -2.194 -2.937 1.00 83.81 95 ASP A O 1
ATOM 761 N N . PHE A 1 96 ? 19.195 -4.391 -2.871 1.00 85.88 96 PHE A N 1
ATOM 762 C CA . PHE A 1 96 ? 17.853 -4.801 -2.467 1.00 85.88 96 PHE A CA 1
ATOM 763 C C . PHE A 1 96 ? 17.863 -6.079 -1.624 1.00 85.88 96 PHE A C 1
ATOM 765 O O . PHE A 1 96 ? 18.613 -7.024 -1.879 1.00 85.88 96 PHE A O 1
ATOM 772 N N . VAL A 1 97 ? 16.977 -6.129 -0.626 1.00 84.12 97 VAL A N 1
ATOM 773 C CA . VAL A 1 97 ? 16.763 -7.316 0.213 1.00 84.12 97 VAL A CA 1
ATOM 774 C C . VAL A 1 97 ? 15.492 -8.023 -0.251 1.00 84.12 97 VAL A C 1
ATOM 776 O O . VAL A 1 97 ? 14.381 -7.607 0.076 1.00 84.12 97 VAL A O 1
ATOM 779 N N . GLY A 1 98 ? 15.657 -9.113 -1.001 1.00 80.62 98 GLY A N 1
ATOM 780 C CA . GLY A 1 98 ? 14.551 -9.884 -1.581 1.00 80.62 98 GLY A CA 1
ATOM 781 C C . GLY A 1 98 ? 13.910 -10.918 -0.645 1.00 80.62 98 GLY A C 1
ATOM 782 O O . GLY A 1 98 ? 12.967 -11.602 -1.045 1.00 80.62 98 GLY A O 1
ATOM 783 N N . GLN A 1 99 ? 14.405 -11.071 0.588 1.00 82.19 99 GLN A N 1
ATOM 784 C CA . GLN A 1 99 ? 13.969 -12.123 1.509 1.00 82.19 99 GLN A CA 1
ATOM 785 C C . GLN A 1 99 ? 12.556 -11.871 2.070 1.00 82.19 99 GLN A C 1
ATOM 787 O O . GLN A 1 99 ? 12.331 -10.950 2.851 1.00 82.19 99 GLN A O 1
ATOM 792 N N . LEU A 1 100 ? 11.615 -12.770 1.759 1.00 81.56 100 LEU A N 1
ATOM 793 C CA . LEU A 1 100 ? 10.211 -12.689 2.200 1.00 81.56 100 LEU A CA 1
ATOM 794 C C . LEU A 1 100 ? 9.864 -13.593 3.398 1.00 81.56 100 LEU A C 1
ATOM 796 O O . LEU A 1 100 ? 8.692 -13.753 3.733 1.00 81.56 100 LEU A O 1
ATOM 800 N N . TYR A 1 101 ? 10.852 -14.232 4.037 1.00 76.75 101 TYR A N 1
ATOM 801 C CA . TYR A 1 101 ? 10.645 -15.164 5.164 1.00 76.75 101 TYR A CA 1
ATOM 802 C C . TYR A 1 101 ? 9.604 -16.267 4.881 1.00 76.75 101 TYR A C 1
ATOM 804 O O . TYR A 1 101 ? 8.779 -16.600 5.735 1.00 76.75 101 TYR A O 1
ATOM 812 N N . ASN A 1 102 ? 9.629 -16.811 3.658 1.00 74.50 102 ASN A N 1
ATOM 813 C CA . ASN A 1 102 ? 8.680 -17.813 3.160 1.00 74.50 102 ASN A CA 1
ATOM 814 C C . ASN A 1 102 ? 7.203 -17.363 3.226 1.00 74.50 102 ASN A C 1
ATOM 816 O O . ASN A 1 102 ? 6.296 -18.174 3.420 1.00 74.50 102 ASN A O 1
ATOM 820 N N . ARG A 1 103 ? 6.949 -16.053 3.112 1.00 78.81 103 ARG A N 1
ATOM 821 C CA . ARG A 1 103 ? 5.606 -15.477 3.006 1.00 78.81 103 ARG A CA 1
ATOM 822 C C . ARG A 1 103 ? 5.310 -15.086 1.565 1.00 78.81 103 ARG A C 1
ATOM 824 O O . ARG A 1 103 ? 6.169 -14.570 0.862 1.00 78.81 103 ARG A O 1
ATOM 831 N N . ASN A 1 104 ? 4.070 -15.319 1.151 1.00 80.88 104 ASN A N 1
ATOM 832 C CA . ASN A 1 104 ? 3.544 -14.842 -0.121 1.00 80.88 104 ASN A CA 1
ATOM 833 C C . ASN A 1 104 ? 2.973 -13.424 0.076 1.00 80.88 104 ASN A C 1
ATOM 835 O O . ASN A 1 104 ? 2.214 -13.200 1.021 1.00 80.88 104 ASN A O 1
ATOM 839 N N . LEU A 1 105 ? 3.314 -12.482 -0.810 1.00 87.38 105 LEU A N 1
ATOM 840 C CA . LEU A 1 105 ? 2.836 -11.092 -0.784 1.00 87.38 105 LEU A CA 1
ATOM 841 C C . LEU A 1 105 ? 1.468 -10.907 -1.471 1.00 87.38 105 LEU A C 1
ATOM 843 O O . LEU A 1 105 ? 1.178 -9.857 -2.033 1.00 87.38 105 LEU A O 1
ATOM 847 N N . LEU A 1 106 ? 0.600 -11.921 -1.397 1.00 86.75 106 LEU A N 1
ATOM 848 C CA . LEU A 1 106 ? -0.705 -11.970 -2.067 1.00 86.75 106 LEU A CA 1
ATOM 849 C C . LEU A 1 106 ? -0.587 -11.915 -3.602 1.00 86.75 106 LEU A C 1
ATOM 851 O O . LEU A 1 106 ? -1.463 -11.385 -4.288 1.00 86.75 106 LEU A O 1
ATOM 855 N N . SER A 1 107 ? 0.477 -12.511 -4.142 1.00 86.25 107 SER A N 1
ATOM 856 C CA . SER A 1 107 ? 0.795 -12.494 -5.573 1.00 86.25 107 SER A CA 1
ATOM 857 C C . SER A 1 107 ? -0.276 -13.156 -6.439 1.00 86.25 107 SER A C 1
ATOM 859 O O . SER A 1 107 ? -0.523 -12.722 -7.559 1.00 86.25 107 SER A O 1
ATOM 861 N N . ALA A 1 108 ? -0.981 -14.152 -5.894 1.00 87.56 108 ALA A N 1
ATOM 862 C CA . ALA A 1 108 ? -2.062 -14.863 -6.576 1.00 87.56 108 ALA A CA 1
ATOM 863 C C . ALA A 1 108 ? -3.344 -14.028 -6.771 1.00 87.56 108 ALA A C 1
ATOM 865 O O . ALA A 1 108 ? -4.223 -14.435 -7.528 1.00 87.56 108 ALA A O 1
ATOM 866 N N . PHE A 1 109 ? -3.484 -12.893 -6.077 1.00 89.94 109 PHE A N 1
ATOM 867 C CA . PHE A 1 109 ? -4.690 -12.072 -6.134 1.00 89.94 109 PHE A CA 1
ATOM 868 C C . PHE A 1 109 ? -4.582 -10.954 -7.163 1.00 89.94 109 PHE A C 1
ATOM 870 O O . PHE A 1 109 ? -3.605 -10.203 -7.195 1.00 89.94 109 PHE A O 1
ATOM 877 N N . ASP A 1 110 ? -5.651 -10.809 -7.945 1.00 91.69 110 ASP A N 1
ATOM 878 C CA . ASP A 1 110 ? -5.781 -9.766 -8.954 1.00 91.69 110 ASP A CA 1
ATOM 879 C C . ASP A 1 110 ? -5.872 -8.358 -8.316 1.00 91.69 110 ASP A C 1
ATOM 881 O O . ASP A 1 110 ? -6.619 -8.189 -7.337 1.00 91.69 110 ASP A O 1
ATOM 885 N N . PRO A 1 111 ? -5.175 -7.343 -8.867 1.00 92.06 111 PRO A N 1
ATOM 886 C CA . PRO A 1 111 ? -5.115 -5.985 -8.315 1.00 92.06 111 PRO A CA 1
ATOM 887 C C . PRO A 1 111 ? -6.483 -5.313 -8.139 1.00 92.06 111 PRO A C 1
ATOM 889 O O . PRO A 1 111 ? -6.678 -4.543 -7.193 1.00 92.06 111 PRO A O 1
ATOM 892 N N . SER A 1 112 ? -7.479 -5.660 -8.967 1.00 93.50 112 SER A N 1
ATOM 893 C CA . SER A 1 112 ? -8.830 -5.086 -8.895 1.00 93.50 112 SER A CA 1
ATOM 894 C C . SER A 1 112 ? -9.498 -5.279 -7.535 1.00 93.50 112 SER A C 1
ATOM 896 O O . SER A 1 112 ? -10.284 -4.432 -7.106 1.00 93.50 112 SER A O 1
ATOM 898 N N . HIS A 1 113 ? -9.167 -6.356 -6.819 1.00 93.94 113 HIS A N 1
ATOM 899 C CA . HIS A 1 113 ? -9.665 -6.610 -5.468 1.00 93.94 113 HIS A CA 1
ATOM 900 C C . HIS A 1 113 ? -9.205 -5.535 -4.478 1.00 93.94 113 HIS A C 1
ATOM 902 O O . HIS A 1 113 ? -9.984 -5.090 -3.634 1.00 93.94 113 HIS A O 1
ATOM 908 N N . PHE A 1 114 ? -7.958 -5.086 -4.607 1.00 94.81 114 PHE A N 1
ATOM 909 C CA . PHE A 1 114 ? -7.359 -4.085 -3.731 1.00 94.81 114 PHE A CA 1
ATOM 910 C C . PHE A 1 114 ? -7.905 -2.690 -4.043 1.00 94.81 114 PHE A C 1
ATOM 912 O O . PHE A 1 114 ? -8.238 -1.958 -3.110 1.00 94.81 114 PHE A O 1
ATOM 919 N N . TYR A 1 115 ? -8.094 -2.348 -5.326 1.00 95.69 115 TYR A N 1
ATOM 920 C CA . TYR A 1 115 ? -8.742 -1.089 -5.717 1.00 95.69 115 TYR A CA 1
ATOM 921 C C . TYR A 1 115 ? -10.169 -0.998 -5.176 1.00 95.69 115 TYR A C 1
ATOM 923 O O . TYR A 1 115 ? -10.505 -0.015 -4.521 1.00 95.69 115 TYR A O 1
ATOM 931 N N . ARG A 1 116 ? -10.981 -2.053 -5.346 1.00 96.31 116 ARG A N 1
ATOM 932 C CA . ARG A 1 116 ? -12.350 -2.091 -4.803 1.00 96.31 116 ARG A CA 1
ATOM 933 C C . ARG A 1 116 ? -12.374 -1.918 -3.286 1.00 96.31 116 ARG A C 1
ATOM 935 O O . ARG A 1 116 ? -13.226 -1.199 -2.769 1.00 96.31 116 ARG A O 1
ATOM 942 N N . LEU A 1 117 ? -11.444 -2.553 -2.572 1.00 95.00 117 LEU A N 1
ATOM 943 C CA . LEU A 1 117 ? -11.371 -2.456 -1.116 1.00 95.00 117 LEU A CA 1
ATOM 944 C C . LEU A 1 117 ? -10.952 -1.050 -0.647 1.00 95.00 117 LEU A C 1
ATOM 946 O O . LEU A 1 117 ? -11.496 -0.543 0.335 1.00 95.00 117 LEU A O 1
ATOM 950 N N . LEU A 1 118 ? -10.022 -0.401 -1.354 1.00 96.88 118 LEU A N 1
ATOM 951 C CA . LEU A 1 118 ? -9.644 0.992 -1.097 1.00 96.88 118 LEU A CA 1
ATOM 952 C C . LEU A 1 118 ? -10.804 1.950 -1.384 1.00 96.88 118 LEU A C 1
ATOM 954 O O . LEU A 1 118 ? -11.091 2.809 -0.552 1.00 96.88 118 LEU A O 1
ATOM 958 N N . ASP A 1 119 ? -11.506 1.772 -2.503 1.00 97.62 119 ASP A N 1
ATOM 959 C CA . ASP A 1 119 ? -12.668 2.588 -2.870 1.00 97.62 119 ASP A CA 1
ATOM 960 C C . ASP A 1 119 ? -13.798 2.435 -1.836 1.00 97.62 119 ASP A C 1
ATOM 962 O O . ASP A 1 119 ? -14.401 3.423 -1.412 1.00 97.62 119 ASP A O 1
ATOM 966 N N . GLN A 1 120 ? -14.027 1.214 -1.339 1.00 96.44 120 GLN A N 1
ATOM 967 C CA . GLN A 1 120 ? -14.965 0.953 -0.246 1.00 96.44 120 GLN A CA 1
ATOM 968 C C . GLN A 1 120 ? -14.546 1.657 1.054 1.00 96.44 120 GLN A C 1
ATOM 970 O O . GLN A 1 120 ? -15.392 2.235 1.739 1.00 96.44 120 GLN A O 1
ATOM 975 N N . ALA A 1 121 ? -13.256 1.630 1.401 1.00 95.19 121 ALA A N 1
ATOM 976 C CA . ALA A 1 121 ? -12.743 2.322 2.579 1.00 95.19 121 ALA A CA 1
ATOM 977 C C . ALA A 1 121 ? -12.897 3.847 2.458 1.00 95.19 121 ALA A C 1
ATOM 979 O O . ALA A 1 121 ? -13.315 4.487 3.422 1.00 95.19 121 ALA A O 1
ATOM 980 N N . VAL A 1 122 ? -12.626 4.427 1.282 1.00 97.38 122 VAL A N 1
ATOM 981 C CA . VAL A 1 122 ? -12.832 5.861 1.012 1.00 97.38 122 VAL A CA 1
ATOM 982 C C . VAL A 1 122 ? -14.307 6.229 1.151 1.00 97.38 122 VAL A C 1
ATOM 984 O O . VAL A 1 122 ? -14.633 7.150 1.898 1.00 97.38 122 VAL A O 1
ATOM 987 N N . ALA A 1 123 ? -15.205 5.473 0.513 1.00 97.62 123 ALA A N 1
ATOM 988 C CA . ALA A 1 123 ? -16.644 5.712 0.599 1.00 97.62 123 ALA A CA 1
ATOM 989 C C . ALA A 1 123 ? -17.160 5.624 2.046 1.00 97.62 123 ALA A C 1
ATOM 991 O O . ALA A 1 123 ? -18.005 6.418 2.463 1.00 97.62 123 ALA A O 1
ATOM 992 N N . TRP A 1 124 ? -16.630 4.684 2.834 1.00 96.00 124 TRP A N 1
ATOM 993 C CA . TRP A 1 124 ? -16.970 4.570 4.247 1.00 96.00 124 TRP A CA 1
ATOM 994 C C . TRP A 1 124 ? -16.486 5.777 5.057 1.00 96.00 124 TRP A C 1
ATOM 996 O O . TRP A 1 124 ? -17.268 6.305 5.847 1.00 96.00 124 TRP A O 1
ATOM 1006 N N . VAL A 1 125 ? -15.242 6.235 4.850 1.00 94.44 125 VAL A N 1
ATOM 1007 C CA . VAL A 1 125 ? -14.675 7.426 5.515 1.00 94.44 125 VAL A CA 1
ATOM 1008 C C . VAL A 1 125 ? -15.501 8.673 5.186 1.00 94.44 125 VAL A C 1
ATOM 1010 O O . VAL A 1 125 ? -15.854 9.425 6.093 1.00 94.44 125 VAL A O 1
ATOM 1013 N N . ASP A 1 126 ? -15.888 8.851 3.923 1.00 94.56 126 ASP A N 1
ATOM 1014 C CA . ASP A 1 126 ? -16.713 9.977 3.468 1.00 94.56 126 ASP A CA 1
ATOM 1015 C C . ASP A 1 126 ? -18.108 10.001 4.105 1.00 94.56 126 ASP A C 1
ATOM 1017 O O . ASP A 1 126 ? -18.666 11.069 4.368 1.00 94.56 126 ASP A O 1
ATOM 1021 N N . ALA A 1 127 ? -18.673 8.827 4.390 1.00 95.50 127 ALA A N 1
ATOM 1022 C CA . ALA A 1 127 ? -19.970 8.709 5.044 1.00 95.50 127 ALA A CA 1
ATOM 1023 C C . ALA A 1 127 ? -19.938 9.093 6.540 1.00 95.50 127 ALA A C 1
ATOM 1025 O O . ALA A 1 127 ? -20.999 9.343 7.121 1.00 95.50 127 ALA A O 1
ATOM 1026 N N . GLN A 1 128 ? -18.758 9.175 7.174 1.00 92.31 128 GLN A N 1
ATOM 1027 C CA . GLN A 1 128 ? -18.628 9.473 8.606 1.00 92.31 128 GLN A CA 1
ATOM 1028 C C . GLN A 1 128 ? -18.763 10.974 8.899 1.00 92.31 128 GLN A C 1
ATOM 1030 O O . GLN A 1 128 ? -17.781 11.712 9.030 1.00 92.31 128 GLN A O 1
ATOM 1035 N N . LYS A 1 129 ? -20.009 11.431 9.052 1.00 91.00 129 LYS A N 1
ATOM 1036 C CA . LYS A 1 129 ? -20.331 12.832 9.385 1.00 91.00 129 LYS A CA 1
ATOM 1037 C C . LYS A 1 129 ? -19.980 13.224 10.822 1.00 91.00 129 LYS A C 1
ATOM 1039 O O . LYS A 1 129 ? -19.766 14.399 11.085 1.00 91.00 129 LYS A O 1
ATOM 1044 N N . GLU A 1 130 ? -19.930 12.256 11.734 1.00 89.50 130 GLU A N 1
ATOM 1045 C CA . GLU A 1 130 ? -19.613 12.478 13.155 1.00 89.50 130 GLU A CA 1
ATOM 1046 C C . GLU A 1 130 ? -18.105 12.618 13.417 1.00 89.50 130 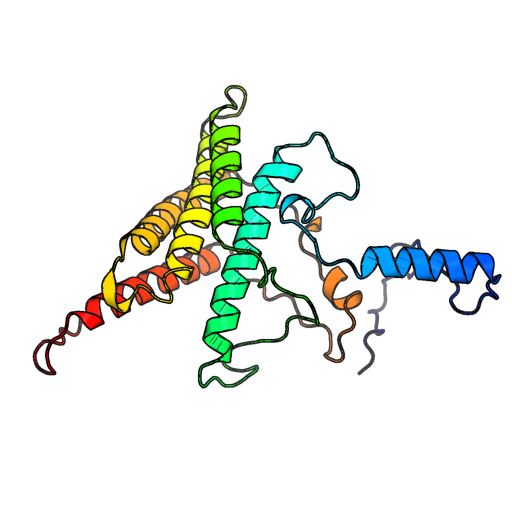GLU A C 1
ATOM 1048 O O . GLU A 1 130 ? -17.694 13.057 14.489 1.00 89.50 130 GLU A O 1
ATOM 1053 N N . MET A 1 131 ? -17.271 12.253 12.439 1.00 90.69 131 MET A N 1
ATOM 1054 C CA . MET A 1 131 ? -15.821 12.380 12.522 1.00 90.69 131 MET A CA 1
ATOM 1055 C C . MET A 1 131 ? -15.385 13.816 12.223 1.00 90.69 131 MET A C 1
ATOM 1057 O O . MET A 1 131 ? -15.926 14.462 11.321 1.00 90.69 131 MET A O 1
ATOM 1061 N N . ASP A 1 132 ? -14.365 14.285 12.946 1.00 92.50 132 ASP A N 1
ATOM 1062 C CA . ASP A 1 132 ? -13.707 15.560 12.659 1.00 92.50 132 ASP A CA 1
ATOM 1063 C C . ASP A 1 132 ? -13.279 15.636 11.187 1.00 92.50 132 ASP A C 1
ATOM 1065 O O . ASP A 1 132 ? -12.693 14.699 10.639 1.00 92.50 132 ASP A O 1
ATOM 1069 N N . GLU A 1 133 ? -13.581 16.765 10.549 1.00 92.56 133 GLU A N 1
ATOM 1070 C CA . GLU A 1 133 ? -13.365 16.967 9.117 1.00 92.56 133 GLU A CA 1
ATOM 1071 C C . GLU A 1 133 ? -11.890 16.838 8.738 1.00 92.56 133 GLU A C 1
ATOM 1073 O O . GLU A 1 133 ? -11.568 16.146 7.775 1.00 92.56 133 GLU A O 1
ATOM 1078 N N . LYS A 1 134 ? -10.980 17.385 9.553 1.00 91.06 134 LYS A N 1
ATOM 1079 C CA . LYS A 1 134 ? -9.541 17.308 9.272 1.00 91.06 134 LYS A CA 1
ATOM 1080 C C . LYS A 1 134 ? -9.032 15.874 9.365 1.00 91.06 134 LYS A C 1
ATOM 1082 O O . LYS A 1 134 ? -8.200 15.468 8.556 1.00 91.06 134 LYS A O 1
ATOM 1087 N N . LEU A 1 135 ? -9.520 15.095 10.334 1.00 89.38 135 LEU A N 1
ATOM 1088 C CA . LEU A 1 135 ? -9.176 13.674 10.456 1.00 89.38 135 LEU A CA 1
ATOM 1089 C C . LEU A 1 135 ? -9.742 12.842 9.305 1.00 89.38 135 LEU A C 1
ATOM 1091 O O . LEU A 1 135 ? -9.036 11.984 8.769 1.00 89.38 135 LEU A O 1
ATOM 1095 N N . ARG A 1 136 ? -10.985 13.111 8.902 1.00 91.88 136 ARG A N 1
ATOM 1096 C CA . ARG A 1 136 ? -11.624 12.445 7.766 1.00 91.88 136 ARG A CA 1
ATOM 1097 C C . ARG A 1 136 ? -10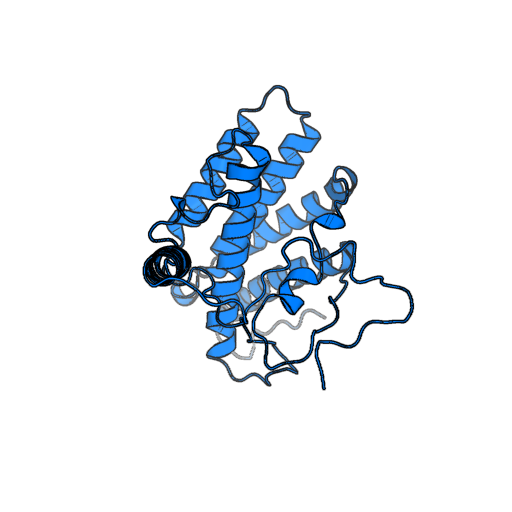.848 12.703 6.473 1.00 91.88 136 ARG A C 1
ATOM 1099 O O . ARG A 1 136 ? -10.500 11.749 5.778 1.00 91.88 136 ARG A O 1
ATOM 1106 N N . ASP A 1 137 ? -10.483 13.954 6.207 1.00 90.62 137 ASP A N 1
ATOM 1107 C CA . ASP A 1 137 ? -9.698 14.335 5.029 1.00 90.62 137 ASP A CA 1
ATOM 1108 C C . ASP A 1 137 ? -8.289 13.734 5.066 1.00 90.62 137 ASP A C 1
ATOM 1110 O O . ASP A 1 137 ? -7.788 13.234 4.056 1.00 90.62 137 ASP A O 1
ATOM 1114 N N . ALA A 1 138 ? -7.659 13.693 6.244 1.00 89.31 138 ALA A N 1
ATOM 1115 C CA . ALA A 1 138 ? -6.351 13.074 6.429 1.00 89.31 138 ALA A CA 1
ATOM 1116 C C . ALA A 1 138 ? -6.367 11.554 6.172 1.00 89.31 138 ALA A C 1
ATOM 1118 O O . ALA A 1 138 ? -5.409 11.024 5.595 1.00 89.31 138 ALA A O 1
ATOM 1119 N N . LEU A 1 139 ? -7.431 10.849 6.579 1.00 92.06 139 LEU A N 1
ATOM 1120 C CA . LEU A 1 139 ? -7.634 9.425 6.281 1.00 92.06 139 LEU A CA 1
ATOM 1121 C C . LEU A 1 139 ? -7.906 9.208 4.793 1.00 92.06 139 LEU A C 1
ATOM 1123 O O . LEU A 1 139 ? -7.251 8.373 4.165 1.00 92.06 139 LEU A O 1
ATOM 1127 N N . ARG A 1 140 ? -8.818 9.999 4.218 1.00 94.00 140 ARG A N 1
ATOM 1128 C CA . ARG A 1 140 ? -9.149 9.965 2.791 1.00 94.00 140 ARG A CA 1
ATOM 1129 C C . ARG A 1 140 ? -7.902 10.161 1.935 1.00 94.00 140 ARG A C 1
ATOM 1131 O O . ARG A 1 140 ? -7.648 9.363 1.039 1.00 94.00 140 ARG A O 1
ATOM 1138 N N . CYS A 1 141 ? -7.087 11.167 2.242 1.00 94.25 141 CYS A N 1
ATOM 1139 C CA . CYS A 1 141 ? -5.864 11.462 1.502 1.00 94.25 141 CYS A CA 1
ATOM 1140 C C . CYS A 1 141 ? -4.869 10.288 1.533 1.00 94.25 141 CYS A C 1
ATOM 1142 O O . CYS A 1 141 ? -4.291 9.942 0.506 1.00 94.25 141 CYS A O 1
ATOM 1144 N N . ARG A 1 142 ? -4.716 9.608 2.679 1.00 95.19 142 ARG A N 1
ATOM 1145 C CA . ARG A 1 142 ? -3.843 8.422 2.810 1.00 95.19 142 ARG A CA 1
ATOM 1146 C C . ARG A 1 142 ? -4.348 7.227 2.003 1.00 95.19 142 ARG A C 1
ATOM 1148 O O . ARG A 1 142 ? -3.536 6.513 1.417 1.00 95.19 142 ARG A O 1
ATOM 1155 N N . LEU A 1 143 ? -5.662 7.012 1.963 1.00 95.81 143 LEU A N 1
ATOM 1156 C CA . LEU A 1 143 ? -6.274 5.958 1.151 1.00 95.81 143 LEU A CA 1
ATOM 1157 C C . LEU A 1 143 ? -6.138 6.253 -0.348 1.00 95.81 143 LEU A C 1
ATOM 1159 O O . LEU A 1 143 ? -5.744 5.366 -1.101 1.00 95.81 143 LEU A O 1
ATOM 1163 N N . LEU A 1 144 ? -6.389 7.496 -0.769 1.00 95.81 144 LEU A N 1
ATOM 1164 C CA . LEU A 1 144 ? -6.231 7.923 -2.163 1.00 95.81 144 LEU A CA 1
ATOM 1165 C C . LEU A 1 144 ? -4.774 7.847 -2.620 1.00 95.81 144 LEU A C 1
ATOM 1167 O O . LEU A 1 144 ? -4.507 7.258 -3.661 1.00 95.81 144 LEU A O 1
ATOM 1171 N N . PHE A 1 145 ? -3.824 8.317 -1.801 1.00 95.62 145 PHE A N 1
ATOM 1172 C CA . PHE A 1 145 ? -2.395 8.117 -2.051 1.00 95.62 145 PHE A CA 1
ATOM 1173 C C . PHE A 1 145 ? -2.078 6.642 -2.294 1.00 95.62 145 PHE A C 1
ATOM 1175 O O . PHE A 1 145 ? -1.424 6.304 -3.278 1.00 95.62 145 PHE A O 1
ATOM 1182 N N . ARG A 1 146 ? -2.555 5.760 -1.407 1.00 96.25 146 ARG A N 1
ATOM 1183 C CA . ARG A 1 146 ? -2.300 4.322 -1.508 1.00 96.25 146 ARG A CA 1
ATOM 1184 C C . ARG A 1 146 ? -2.893 3.731 -2.788 1.00 96.25 146 ARG A C 1
ATOM 1186 O O . ARG A 1 146 ? -2.247 2.887 -3.397 1.00 96.25 146 ARG A O 1
ATOM 1193 N N . ARG A 1 147 ? -4.077 4.194 -3.195 1.00 95.69 147 ARG A N 1
ATOM 1194 C CA . ARG A 1 147 ? -4.749 3.795 -4.436 1.00 95.69 147 ARG A CA 1
ATOM 1195 C C . ARG A 1 147 ? -3.974 4.238 -5.676 1.00 95.69 147 ARG A C 1
ATOM 1197 O O . ARG A 1 147 ? -3.651 3.385 -6.493 1.00 95.69 147 ARG A O 1
ATOM 1204 N N . SER A 1 148 ? -3.650 5.528 -5.796 1.00 94.38 148 SER A N 1
ATOM 1205 C CA . SER A 1 148 ? -2.886 6.063 -6.933 1.00 94.38 148 SER A CA 1
ATOM 1206 C C . SER A 1 148 ? -1.499 5.438 -7.015 1.00 94.38 148 SER A C 1
ATOM 1208 O O . SER A 1 148 ? -1.068 5.053 -8.090 1.00 94.38 148 SER A O 1
ATOM 1210 N N . PHE A 1 149 ? -0.828 5.242 -5.876 1.00 93.88 149 PHE A N 1
ATOM 1211 C CA . PHE A 1 149 ? 0.503 4.640 -5.861 1.00 93.88 149 PHE A CA 1
ATOM 1212 C C . PHE A 1 149 ? 0.476 3.163 -6.268 1.00 93.88 149 PHE A C 1
ATOM 1214 O O . PHE A 1 149 ? 1.356 2.715 -6.992 1.00 93.88 149 PHE A O 1
ATOM 1221 N N . LEU A 1 150 ? -0.538 2.403 -5.835 1.00 93.94 150 LEU A N 1
ATOM 1222 C CA . LEU A 1 150 ? -0.714 1.021 -6.285 1.00 93.94 150 LEU A CA 1
ATOM 1223 C C . LEU A 1 150 ? -0.997 0.963 -7.792 1.00 93.94 150 LEU A C 1
ATOM 1225 O O . LEU A 1 150 ? -0.366 0.165 -8.470 1.00 93.94 150 LEU A O 1
ATOM 1229 N N . SER A 1 151 ? -1.874 1.841 -8.292 1.00 92.31 151 SER A N 1
ATOM 1230 C CA . SER A 1 151 ? -2.183 1.977 -9.724 1.00 92.31 151 SER A CA 1
ATOM 1231 C C . SER A 1 151 ? -0.931 2.286 -10.536 1.00 92.31 151 SER A C 1
ATOM 1233 O O . SER A 1 151 ? -0.623 1.570 -11.478 1.00 92.31 151 SER A O 1
ATOM 1235 N N . ALA A 1 152 ? -0.130 3.260 -10.096 1.00 90.44 152 ALA A N 1
ATOM 1236 C CA . ALA A 1 152 ? 1.140 3.609 -10.724 1.00 90.44 152 ALA A CA 1
ATOM 1237 C C . ALA A 1 152 ? 2.108 2.414 -10.802 1.00 90.44 152 ALA A C 1
ATOM 1239 O O . ALA A 1 152 ? 2.802 2.225 -11.799 1.00 90.44 152 ALA A O 1
ATOM 1240 N N . LEU A 1 153 ? 2.137 1.583 -9.755 1.00 89.75 153 LEU A N 1
ATOM 1241 C CA . LEU A 1 153 ? 2.942 0.367 -9.713 1.00 89.75 153 LEU A CA 1
ATOM 1242 C C . LEU A 1 153 ? 2.332 -0.805 -10.494 1.00 89.75 153 LEU A C 1
ATOM 1244 O O . LEU A 1 153 ? 3.040 -1.777 -10.698 1.00 89.75 153 LEU A O 1
ATOM 1248 N N . ASP A 1 154 ? 1.083 -0.766 -10.930 1.00 88.06 154 ASP A N 1
ATOM 1249 C CA . ASP A 1 154 ? 0.434 -1.871 -11.656 1.00 88.06 154 ASP A CA 1
ATOM 1250 C C . ASP A 1 154 ? 0.634 -1.775 -13.179 1.00 88.06 154 ASP A C 1
ATOM 1252 O O . ASP A 1 154 ? 0.444 -2.746 -13.901 1.00 88.06 154 ASP A O 1
ATOM 1256 N N . GLN A 1 155 ? 1.074 -0.621 -13.694 1.00 74.44 155 GLN A N 1
ATOM 1257 C CA . GLN A 1 155 ? 1.123 -0.311 -15.136 1.00 74.44 155 GLN A CA 1
ATOM 1258 C C . GLN A 1 155 ? 2.152 -1.127 -15.973 1.00 74.44 155 GLN A C 1
ATOM 1260 O O . GLN A 1 155 ? 2.482 -0.746 -17.093 1.00 74.44 155 GLN A O 1
ATOM 1265 N N . ASP A 1 156 ? 2.638 -2.279 -15.497 1.00 61.06 156 ASP A N 1
ATOM 1266 C CA . ASP A 1 156 ? 3.781 -3.038 -16.040 1.00 61.06 156 ASP A CA 1
ATOM 1267 C C . ASP A 1 156 ? 3.672 -3.497 -17.504 1.00 61.06 156 ASP A C 1
ATOM 1269 O O . ASP A 1 156 ? 4.693 -3.668 -18.165 1.00 61.06 156 ASP A O 1
ATOM 1273 N N . LEU A 1 157 ? 2.468 -3.688 -18.046 1.00 49.78 157 LEU A N 1
ATOM 1274 C CA . LEU A 1 157 ? 2.292 -4.133 -19.439 1.00 49.78 157 LEU A CA 1
ATOM 1275 C C . LEU A 1 157 ? 1.878 -3.004 -20.388 1.00 49.78 157 LEU A C 1
ATOM 1277 O O . LEU A 1 157 ? 2.086 -3.110 -21.595 1.00 49.78 157 LEU A O 1
ATOM 1281 N N . GLU A 1 158 ? 1.349 -1.906 -19.849 1.00 49.12 158 GLU A N 1
ATOM 1282 C CA . GLU A 1 158 ? 0.808 -0.796 -20.632 1.00 49.12 158 GLU A CA 1
ATOM 1283 C C . GLU A 1 158 ? 1.753 0.405 -20.718 1.00 49.12 158 GLU A C 1
ATOM 1285 O O . GLU A 1 158 ? 1.513 1.268 -21.548 1.00 49.12 158 GLU A O 1
ATOM 1290 N N . VAL A 1 159 ? 2.845 0.486 -19.945 1.00 53.47 159 VAL A N 1
ATOM 1291 C CA . VAL A 1 159 ? 3.765 1.652 -19.963 1.00 53.47 159 VAL A CA 1
ATOM 1292 C C . VAL A 1 159 ? 4.273 1.998 -21.372 1.00 53.47 159 VAL A C 1
ATOM 1294 O O . VAL A 1 159 ? 4.461 3.174 -21.690 1.00 53.47 159 VAL A O 1
ATOM 1297 N N . ILE A 1 160 ? 4.445 1.004 -22.252 1.00 52.03 160 ILE A N 1
ATOM 1298 C CA . ILE A 1 160 ? 4.836 1.240 -23.652 1.00 52.03 160 ILE A CA 1
ATOM 1299 C C . ILE A 1 160 ? 3.688 1.875 -24.465 1.00 52.03 160 ILE A C 1
ATOM 1301 O O . ILE A 1 160 ? 3.948 2.664 -25.379 1.00 52.03 160 ILE A O 1
ATOM 1305 N N . GLU A 1 161 ? 2.435 1.572 -24.122 1.00 53.00 161 GLU A N 1
ATOM 1306 C CA . GLU A 1 161 ? 1.230 1.979 -24.852 1.00 53.00 161 GLU A CA 1
ATOM 1307 C C . GLU A 1 161 ? 0.558 3.242 -24.281 1.00 53.00 161 GLU A C 1
ATOM 1309 O O . GLU A 1 161 ? 0.184 4.123 -25.056 1.00 53.00 161 GLU A O 1
ATOM 1314 N N . THR A 1 162 ? 0.426 3.375 -22.956 1.00 61.81 162 THR A N 1
ATOM 1315 C CA . THR A 1 162 ? -0.329 4.457 -22.297 1.00 61.81 162 THR A CA 1
ATOM 1316 C C . THR A 1 162 ? 0.527 5.654 -21.898 1.00 61.81 162 THR A C 1
ATOM 1318 O O . THR A 1 162 ? 0.021 6.775 -21.926 1.00 61.81 162 THR A O 1
ATOM 1321 N N . ARG A 1 163 ? 1.812 5.450 -21.558 1.00 68.31 163 ARG A N 1
ATOM 1322 C CA . ARG A 1 163 ? 2.765 6.509 -21.141 1.00 68.31 163 ARG A CA 1
ATOM 1323 C C . ARG A 1 163 ? 2.208 7.474 -20.077 1.00 68.31 163 ARG A C 1
ATOM 1325 O O . ARG A 1 163 ? 2.544 8.659 -20.075 1.00 68.31 163 ARG A O 1
ATOM 1332 N N . SER A 1 164 ? 1.306 7.003 -19.217 1.00 77.56 164 SER A N 1
ATOM 1333 C CA . SER A 1 164 ? 0.590 7.880 -18.292 1.00 77.56 164 SER A CA 1
ATOM 1334 C C . SER A 1 164 ? 1.396 8.141 -17.023 1.00 77.56 164 SER A C 1
ATOM 1336 O O . SER A 1 164 ? 1.641 7.241 -16.221 1.00 77.56 164 SER A O 1
ATOM 1338 N N . THR A 1 165 ? 1.727 9.411 -16.797 1.00 83.44 165 THR A N 1
ATOM 1339 C CA . THR A 1 165 ? 2.347 9.900 -15.557 1.00 83.44 165 THR A CA 1
ATOM 1340 C C . THR A 1 165 ? 1.310 10.298 -14.501 1.00 83.44 165 THR A C 1
ATOM 1342 O O . THR A 1 165 ? 1.676 10.715 -13.400 1.00 83.44 165 THR A O 1
ATOM 1345 N N . GLU A 1 166 ? 0.014 10.186 -14.813 1.00 87.62 166 GLU A N 1
ATOM 1346 C CA . GLU A 1 166 ? -1.083 10.755 -14.021 1.00 87.62 166 GLU A CA 1
ATOM 1347 C C . GLU A 1 166 ? -1.158 10.175 -12.607 1.00 87.62 166 GLU A C 1
ATOM 1349 O O . GLU A 1 166 ? -1.352 10.920 -11.642 1.00 87.62 166 GLU A O 1
ATOM 1354 N N . ASP A 1 167 ? -0.957 8.865 -12.461 1.00 89.62 167 ASP A N 1
ATOM 1355 C CA . ASP A 1 167 ? -1.022 8.198 -11.161 1.00 89.62 167 ASP A CA 1
ATOM 1356 C C . ASP A 1 167 ? 0.161 8.588 -10.262 1.00 89.62 167 ASP A C 1
ATOM 1358 O O . ASP A 1 167 ? -0.043 8.929 -9.094 1.00 89.62 167 ASP A O 1
ATOM 1362 N N . PHE A 1 168 ? 1.386 8.644 -10.804 1.00 91.19 168 PHE A N 1
ATOM 1363 C CA . PHE A 1 168 ? 2.559 9.123 -10.059 1.00 91.19 168 PHE A CA 1
ATOM 1364 C C . PHE A 1 168 ? 2.448 10.613 -9.708 1.00 91.19 168 PHE A C 1
ATOM 1366 O O . PHE A 1 168 ? 2.780 11.011 -8.588 1.00 91.19 168 PHE A O 1
ATOM 1373 N N . ALA A 1 169 ? 1.927 11.440 -10.620 1.00 91.56 169 ALA A N 1
ATOM 1374 C CA . ALA A 1 169 ? 1.669 12.855 -10.362 1.00 91.56 169 ALA A CA 1
ATOM 1375 C C . ALA A 1 169 ? 0.597 13.044 -9.272 1.00 91.56 169 ALA A C 1
ATOM 1377 O O . ALA A 1 169 ? 0.752 13.872 -8.368 1.00 91.56 169 ALA A O 1
ATOM 1378 N N . SER A 1 170 ? -0.456 12.225 -9.295 1.00 93.69 170 SER A N 1
ATOM 1379 C CA . SER A 1 170 ? -1.484 12.200 -8.251 1.00 93.69 170 SER A CA 1
ATOM 1380 C C . SER A 1 170 ? -0.887 11.786 -6.905 1.00 93.69 170 SER A C 1
ATOM 1382 O O . SER A 1 170 ? -1.122 12.454 -5.894 1.00 93.69 170 SER A O 1
ATOM 1384 N N . SER A 1 171 ? -0.028 10.762 -6.881 1.00 92.25 171 SER A N 1
ATOM 1385 C CA . SER A 1 171 ? 0.707 10.347 -5.682 1.00 92.25 171 SER A CA 1
ATOM 1386 C C . SER A 1 171 ? 1.587 11.464 -5.116 1.00 92.25 171 SER A C 1
ATOM 1388 O O . SER A 1 171 ? 1.557 11.686 -3.904 1.00 92.25 171 SER A O 1
ATOM 1390 N N . LEU A 1 172 ? 2.305 12.219 -5.958 1.00 92.88 172 LEU A N 1
ATOM 1391 C CA . LEU A 1 172 ? 3.061 13.403 -5.526 1.00 92.88 172 LEU A CA 1
ATOM 1392 C C . LEU A 1 172 ? 2.161 14.452 -4.874 1.00 92.88 172 LEU A C 1
ATOM 1394 O O . LEU A 1 172 ? 2.506 14.969 -3.808 1.00 92.88 172 LEU A O 1
ATOM 1398 N N . SER A 1 173 ? 1.004 14.736 -5.477 1.00 94.19 173 SER A N 1
ATOM 1399 C CA . SER A 1 173 ? 0.062 15.720 -4.935 1.00 94.19 173 SER A CA 1
ATOM 1400 C C . SER A 1 173 ? -0.426 15.317 -3.538 1.00 94.19 173 SER A C 1
ATOM 1402 O O . SER A 1 173 ? -0.402 16.125 -2.608 1.00 94.19 173 SER A O 1
ATOM 1404 N N . HIS A 1 174 ? -0.754 14.036 -3.342 1.00 91.44 174 HIS A N 1
ATOM 1405 C CA . HIS A 1 174 ? -1.172 13.521 -2.045 1.00 91.44 174 HIS A CA 1
ATOM 1406 C C . HIS A 1 174 ? -0.037 13.535 -1.013 1.00 91.44 174 HIS A C 1
ATOM 1408 O O . HIS A 1 174 ? -0.278 13.870 0.145 1.00 91.44 174 HIS A O 1
ATOM 1414 N N . LEU A 1 175 ? 1.209 13.236 -1.403 1.00 90.06 175 LEU A N 1
ATOM 1415 C CA . LEU A 1 175 ? 2.364 13.267 -0.493 1.00 90.06 175 LEU A CA 1
ATOM 1416 C C . LEU A 1 175 ? 2.612 14.655 0.119 1.00 90.06 175 LEU A C 1
ATOM 1418 O O . LEU A 1 175 ? 3.088 14.745 1.253 1.00 90.06 175 LEU A O 1
ATOM 1422 N N . VAL A 1 176 ? 2.274 15.736 -0.592 1.00 90.62 176 VAL A N 1
ATOM 1423 C CA . VAL A 1 176 ? 2.321 17.101 -0.039 1.00 90.62 176 VAL A CA 1
ATOM 1424 C C . VAL A 1 176 ? 1.310 17.240 1.102 1.00 90.62 176 VAL A C 1
ATOM 1426 O O . VAL A 1 176 ? 1.705 17.527 2.232 1.00 90.62 176 VAL A O 1
ATOM 1429 N N . THR A 1 177 ? 0.039 16.915 0.865 1.00 89.19 177 THR A N 1
ATOM 1430 C CA . THR A 1 177 ? -1.016 16.973 1.893 1.00 89.19 177 THR A CA 1
ATOM 1431 C C . THR A 1 177 ? -0.758 16.013 3.065 1.00 89.19 177 THR A C 1
ATOM 1433 O O . THR A 1 177 ? -1.053 16.318 4.224 1.00 89.19 177 THR A O 1
ATOM 1436 N N . LEU A 1 178 ? -0.162 14.844 2.809 1.00 88.38 178 LEU A N 1
ATOM 1437 C CA . LEU A 1 178 ? 0.247 13.904 3.858 1.00 88.38 178 LEU A CA 1
ATOM 1438 C C . LEU A 1 178 ? 1.274 14.533 4.800 1.00 88.38 178 LEU A C 1
ATOM 1440 O O . LEU A 1 178 ? 1.164 14.347 6.011 1.00 88.38 178 LEU A O 1
ATOM 1444 N N . SER A 1 179 ? 2.244 15.279 4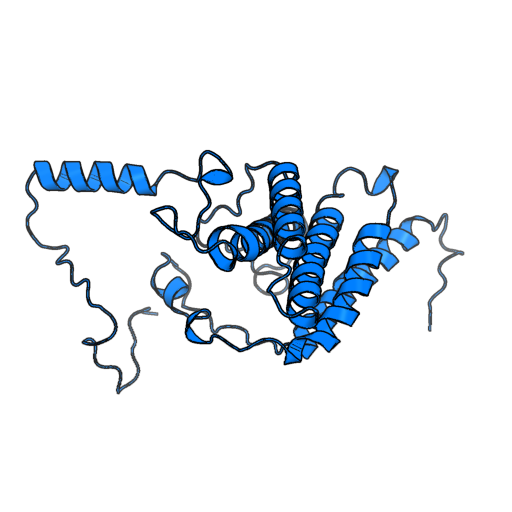.262 1.00 87.75 179 SER A N 1
ATOM 1445 C CA . SER A 1 179 ? 3.277 15.930 5.071 1.00 87.75 179 SER A CA 1
ATOM 1446 C C . SER A 1 179 ? 2.691 16.977 6.024 1.00 87.75 179 SER A C 1
ATOM 1448 O O . SER A 1 179 ? 3.046 16.998 7.203 1.00 87.75 179 SER A O 1
ATOM 1450 N N . GLU A 1 180 ? 1.696 17.736 5.563 1.00 89.31 180 GLU A N 1
ATOM 1451 C CA . GLU A 1 180 ? 1.003 18.772 6.338 1.00 89.31 180 GLU A CA 1
ATOM 1452 C C . GLU A 1 180 ? 0.067 18.188 7.411 1.00 89.31 180 GLU A C 1
ATOM 1454 O O . GLU A 1 180 ? -0.087 18.752 8.493 1.00 89.31 180 GLU A O 1
ATOM 1459 N N . THR A 1 181 ? -0.534 17.022 7.149 1.00 87.25 181 THR A N 1
ATOM 1460 C CA . THR A 1 181 ? -1.511 16.380 8.054 1.00 87.25 181 THR A CA 1
ATOM 1461 C C . THR A 1 181 ? -0.894 15.393 9.046 1.00 87.25 181 THR A C 1
ATOM 1463 O O . THR A 1 181 ? -1.610 14.744 9.809 1.00 87.25 181 THR A O 1
ATOM 1466 N N . THR A 1 182 ? 0.432 15.256 9.072 1.00 83.00 182 THR A N 1
ATOM 1467 C CA . THR A 1 182 ? 1.152 14.322 9.960 1.00 83.00 182 THR A CA 1
ATOM 1468 C C . THR A 1 182 ? 0.872 14.577 11.438 1.00 83.00 182 THR A C 1
ATOM 1470 O O . THR A 1 182 ? 0.703 13.631 12.206 1.00 83.00 182 THR A O 1
ATOM 1473 N N . GLY A 1 183 ? 0.758 15.851 11.831 1.00 84.50 183 GLY A N 1
ATOM 1474 C CA . GLY A 1 183 ? 0.520 16.259 13.219 1.00 84.50 183 GLY A CA 1
ATOM 1475 C C . GLY A 1 183 ? -0.842 15.844 13.788 1.00 84.50 183 GLY A C 1
ATOM 1476 O O . GLY A 1 183 ? -1.047 15.947 14.993 1.00 84.50 183 GLY A O 1
ATOM 1477 N N . LEU A 1 184 ? -1.766 15.362 12.950 1.00 85.38 184 LEU A N 1
ATOM 1478 C CA . LEU A 1 184 ? -3.064 14.842 13.391 1.00 85.38 184 LEU A CA 1
ATOM 1479 C C . LEU A 1 184 ? -2.981 13.399 13.914 1.00 85.38 184 LEU A C 1
ATOM 1481 O O . LEU A 1 184 ? -3.897 12.926 14.584 1.00 85.38 184 LEU A O 1
ATOM 1485 N N . GLY A 1 185 ? -1.901 12.683 13.592 1.00 83.69 185 GLY A N 1
ATOM 1486 C CA . GLY A 1 185 ? -1.696 11.301 14.006 1.00 83.69 185 GLY A CA 1
ATOM 1487 C C . GLY A 1 185 ? -1.082 11.183 15.399 1.00 83.69 185 GLY A C 1
ATOM 1488 O O . GLY A 1 185 ? -0.233 11.976 15.801 1.00 83.69 185 GLY A O 1
ATOM 1489 N N . LYS A 1 186 ? -1.456 10.122 16.120 1.00 84.56 186 LYS A N 1
ATOM 1490 C CA . LYS A 1 186 ? -0.779 9.698 17.351 1.00 84.56 186 LYS A CA 1
ATOM 1491 C C . LYS A 1 186 ? 0.020 8.427 17.092 1.00 84.56 186 LYS A C 1
ATOM 1493 O O . LYS A 1 186 ? -0.499 7.468 16.526 1.00 84.56 186 LYS A O 1
ATOM 1498 N N . LEU A 1 187 ? 1.273 8.409 17.543 1.00 79.50 187 LEU A N 1
ATOM 1499 C CA . LEU A 1 187 ? 2.123 7.227 17.443 1.00 79.50 187 LEU A CA 1
ATOM 1500 C C . LEU A 1 187 ? 1.577 6.084 18.306 1.00 79.50 187 LEU A C 1
ATOM 1502 O O . LEU A 1 187 ? 1.169 6.288 19.451 1.00 79.50 187 LEU A O 1
ATOM 1506 N N . VAL A 1 188 ? 1.653 4.866 17.768 1.00 84.00 188 VAL A N 1
ATOM 1507 C CA . VAL A 1 188 ? 1.336 3.619 18.476 1.00 84.00 188 VAL A CA 1
ATOM 1508 C C . VAL A 1 188 ? 2.572 2.711 18.428 1.00 84.00 188 VAL A C 1
ATOM 1510 O O . VAL A 1 188 ? 2.617 1.783 17.623 1.00 84.00 188 VAL A O 1
ATOM 1513 N N . PRO A 1 189 ? 3.612 2.961 19.254 1.00 76.44 189 PRO A N 1
ATOM 1514 C CA . PRO A 1 189 ? 4.875 2.218 19.178 1.00 76.44 189 PRO A CA 1
ATOM 1515 C C . PRO A 1 189 ? 4.702 0.706 19.352 1.00 76.44 189 PRO A C 1
ATOM 1517 O O . PRO A 1 189 ? 5.397 -0.074 18.715 1.00 76.44 189 PRO A O 1
ATOM 1520 N N . ALA A 1 190 ? 3.718 0.283 20.152 1.00 74.88 190 ALA A N 1
ATOM 1521 C CA . ALA A 1 190 ? 3.409 -1.129 20.369 1.00 74.88 190 ALA A CA 1
ATOM 1522 C C . ALA A 1 190 ? 3.010 -1.886 19.084 1.00 74.88 190 ALA A C 1
ATOM 1524 O O . ALA A 1 190 ? 3.160 -3.106 19.037 1.00 74.88 190 ALA A O 1
ATOM 1525 N N . ALA A 1 191 ? 2.531 -1.182 18.049 1.00 77.31 191 ALA A N 1
ATOM 1526 C CA . ALA A 1 191 ? 2.183 -1.780 16.761 1.00 77.31 191 ALA A CA 1
ATOM 1527 C C . ALA A 1 191 ? 3.419 -2.132 15.908 1.00 77.31 191 ALA A C 1
ATOM 1529 O O . ALA A 1 191 ? 3.332 -2.993 15.036 1.00 77.31 191 ALA A O 1
ATOM 1530 N N . PHE A 1 192 ? 4.576 -1.517 16.174 1.00 78.31 192 PHE A N 1
ATOM 1531 C CA . PHE A 1 192 ? 5.814 -1.716 15.420 1.00 78.31 192 PHE A CA 1
ATOM 1532 C C . PHE A 1 192 ? 6.864 -2.363 16.325 1.00 78.31 192 PHE A C 1
ATOM 1534 O O . PHE A 1 192 ? 7.493 -1.701 17.146 1.00 78.31 192 PHE A O 1
ATOM 1541 N N . SER A 1 193 ? 7.045 -3.682 16.208 1.00 75.81 193 SER A N 1
ATOM 1542 C CA . SER A 1 193 ? 7.951 -4.432 17.086 1.00 75.81 193 SER A CA 1
ATOM 1543 C C . SER A 1 193 ? 8.760 -5.497 16.353 1.00 75.81 193 SER A C 1
ATOM 1545 O O . SER A 1 193 ? 8.343 -6.049 15.337 1.00 75.81 193 SER A O 1
ATOM 1547 N N . MET A 1 194 ? 9.888 -5.866 16.956 1.00 69.50 194 MET A N 1
ATOM 1548 C CA . MET A 1 194 ? 10.777 -6.937 16.492 1.00 69.50 194 MET A CA 1
ATOM 1549 C C . MET A 1 194 ? 10.224 -8.351 16.705 1.00 69.50 194 MET A C 1
ATOM 1551 O O . MET A 1 194 ? 10.867 -9.334 16.333 1.00 69.50 194 MET A O 1
ATOM 1555 N N . LYS A 1 195 ? 9.030 -8.480 17.302 1.00 69.50 195 LYS A N 1
ATOM 1556 C CA . LYS A 1 195 ? 8.436 -9.777 17.654 1.00 69.50 195 LYS A CA 1
ATOM 1557 C C . LYS A 1 195 ? 8.300 -10.696 16.441 1.00 69.50 195 LYS A C 1
ATOM 1559 O O . LYS A 1 195 ? 8.475 -11.901 16.585 1.00 69.50 195 LYS A O 1
ATOM 1564 N N . ILE A 1 196 ? 8.028 -10.142 15.258 1.00 66.88 196 ILE A N 1
ATOM 1565 C CA . ILE A 1 196 ? 7.845 -10.948 14.049 1.00 66.88 196 ILE A CA 1
ATOM 1566 C C . ILE A 1 196 ? 9.147 -11.613 13.587 1.00 66.88 196 ILE A C 1
ATOM 1568 O O . ILE A 1 196 ? 9.115 -12.779 13.215 1.00 66.88 196 ILE A O 1
ATOM 1572 N N . GLN A 1 197 ? 10.302 -10.952 13.721 1.00 65.19 197 GLN A N 1
ATOM 1573 C CA . GLN A 1 197 ? 11.594 -11.542 13.349 1.00 65.19 197 GLN A CA 1
ATOM 1574 C C . GLN A 1 197 ? 12.012 -12.690 14.276 1.00 65.19 197 GLN A C 1
ATOM 1576 O O . GLN A 1 197 ? 12.700 -13.604 13.844 1.00 65.19 197 GLN A O 1
ATOM 1581 N N . ARG A 1 198 ? 11.574 -12.660 15.544 1.00 64.94 198 ARG A N 1
ATOM 1582 C CA . ARG A 1 198 ? 11.805 -13.755 16.503 1.00 64.94 198 ARG A CA 1
ATOM 1583 C C . ARG A 1 198 ? 10.868 -14.947 16.276 1.00 64.94 198 ARG A C 1
ATOM 1585 O O . ARG A 1 198 ? 11.201 -16.056 16.669 1.00 64.94 198 ARG A O 1
ATOM 1592 N N . LYS A 1 199 ? 9.684 -14.711 15.695 1.00 64.12 199 LYS A N 1
ATOM 1593 C CA . LYS A 1 199 ? 8.649 -15.736 15.463 1.00 64.12 199 LYS A CA 1
ATOM 1594 C C . LYS A 1 199 ? 8.698 -16.357 14.068 1.00 64.12 199 LYS A C 1
ATOM 1596 O O . LYS A 1 199 ? 8.185 -17.455 13.880 1.00 64.12 199 LYS A O 1
ATOM 1601 N N . LEU A 1 200 ? 9.252 -15.658 13.081 1.00 63.22 200 LEU A N 1
ATOM 1602 C CA . LEU A 1 200 ? 9.455 -16.208 11.746 1.00 63.22 200 LEU A CA 1
ATOM 1603 C C . LEU A 1 200 ? 10.686 -17.114 11.754 1.00 63.22 200 LEU A C 1
ATOM 1605 O O . LEU A 1 200 ? 11.736 -16.730 12.261 1.00 63.22 200 LEU A O 1
ATOM 1609 N N . ALA A 1 201 ? 10.552 -18.309 11.176 1.00 56.62 201 ALA A N 1
ATOM 1610 C CA . ALA A 1 201 ? 11.665 -19.225 10.971 1.00 56.62 201 ALA A CA 1
ATOM 1611 C C . ALA A 1 201 ? 12.674 -18.576 10.011 1.00 56.62 201 ALA A C 1
ATOM 1613 O O . ALA A 1 201 ? 12.514 -18.618 8.793 1.00 56.62 201 ALA A O 1
ATOM 1614 N N . SER A 1 202 ? 13.680 -17.913 10.575 1.00 60.12 202 SER A N 1
ATOM 1615 C CA . SER A 1 202 ? 14.747 -17.259 9.832 1.00 60.12 202 SER A CA 1
ATOM 1616 C C . SER A 1 202 ? 16.056 -17.973 10.120 1.00 60.12 202 SER A C 1
ATOM 1618 O O . SER A 1 202 ? 16.499 -18.047 11.263 1.00 60.12 202 SER A O 1
ATOM 1620 N N . THR A 1 203 ? 16.701 -18.475 9.070 1.00 60.62 203 THR A N 1
ATOM 1621 C CA . THR A 1 203 ? 18.098 -18.933 9.120 1.00 60.62 203 THR A CA 1
ATOM 1622 C C . THR A 1 203 ? 19.082 -17.760 9.209 1.00 60.62 203 THR A C 1
ATOM 1624 O O . THR A 1 203 ? 20.268 -17.961 9.462 1.00 60.62 203 THR A O 1
ATOM 1627 N N . VAL A 1 204 ? 18.586 -16.533 9.015 1.00 62.69 204 VAL A N 1
ATOM 1628 C CA . VAL A 1 204 ? 19.340 -15.279 9.043 1.00 62.69 204 VAL A CA 1
ATOM 1629 C C . VAL A 1 204 ? 19.152 -14.611 10.413 1.00 62.69 204 VAL A C 1
ATOM 1631 O O . VAL A 1 204 ? 18.022 -14.590 10.916 1.00 62.69 204 VAL A O 1
ATOM 1634 N N . PRO A 1 205 ? 20.216 -14.066 11.034 1.00 66.81 205 PRO A N 1
ATOM 1635 C CA . PRO A 1 205 ? 20.119 -13.383 12.321 1.00 66.81 205 PRO A CA 1
ATOM 1636 C C . PRO A 1 205 ? 19.094 -12.233 12.301 1.00 66.81 205 PRO A C 1
ATOM 1638 O O . PRO A 1 205 ? 18.871 -11.625 11.249 1.00 66.81 205 PRO A O 1
ATOM 1641 N N . PRO A 1 206 ? 18.473 -11.912 13.454 1.00 65.19 206 PRO A N 1
ATOM 1642 C CA . PRO A 1 206 ? 17.520 -10.812 13.552 1.00 65.19 206 PRO A CA 1
ATOM 1643 C C . PRO A 1 206 ? 18.180 -9.493 13.135 1.00 65.19 206 PRO A C 1
ATOM 1645 O O . PRO A 1 206 ? 19.261 -9.142 13.610 1.00 65.19 206 PRO A O 1
ATOM 1648 N N . ARG A 1 207 ? 17.519 -8.766 12.232 1.00 68.12 207 ARG A N 1
ATOM 1649 C CA . ARG A 1 207 ? 18.013 -7.522 11.637 1.00 68.12 207 ARG A CA 1
ATOM 1650 C C . ARG A 1 207 ? 17.451 -6.321 12.389 1.00 68.12 207 ARG A C 1
ATOM 1652 O O . ARG A 1 207 ? 16.233 -6.250 12.548 1.00 68.12 207 ARG A O 1
ATOM 1659 N N . PRO A 1 208 ? 18.273 -5.344 12.801 1.00 69.50 208 PRO A N 1
ATOM 1660 C CA . PRO A 1 208 ? 17.764 -4.115 13.404 1.00 69.50 208 PRO A CA 1
ATOM 1661 C C . PRO A 1 208 ? 16.667 -3.478 12.537 1.00 69.50 208 PRO A C 1
ATOM 1663 O O . PRO A 1 208 ? 16.780 -3.470 11.310 1.00 69.50 208 PRO A O 1
ATOM 1666 N N . ILE A 1 209 ? 15.612 -2.940 13.159 1.00 69.69 209 ILE A N 1
ATOM 1667 C CA . ILE A 1 209 ? 14.626 -2.138 12.421 1.00 69.69 209 ILE A CA 1
ATOM 1668 C C . ILE A 1 209 ? 15.353 -0.915 11.874 1.00 69.69 209 ILE A C 1
ATOM 1670 O O . ILE A 1 209 ? 15.937 -0.144 12.637 1.00 69.69 209 ILE A O 1
ATOM 1674 N N . VAL A 1 210 ? 15.300 -0.727 10.558 1.00 74.81 210 VAL A N 1
ATOM 1675 C CA . VAL A 1 210 ? 15.757 0.515 9.941 1.00 74.81 210 VAL A CA 1
ATOM 1676 C C . VAL A 1 210 ? 14.754 1.601 10.314 1.00 74.81 210 VAL A C 1
ATOM 1678 O O . VAL A 1 210 ? 13.617 1.614 9.843 1.00 74.81 210 VAL A O 1
ATOM 1681 N N . HIS A 1 211 ? 15.162 2.489 11.215 1.00 76.62 211 HIS A N 1
ATOM 1682 C CA . HIS A 1 211 ? 14.360 3.638 11.609 1.00 76.62 211 HIS A CA 1
ATOM 1683 C C . HIS A 1 211 ? 14.579 4.766 10.603 1.00 76.62 211 HIS A C 1
ATOM 1685 O O . HIS A 1 211 ? 15.567 5.490 10.678 1.00 76.62 211 HIS A O 1
ATOM 1691 N N . ILE A 1 212 ? 13.646 4.900 9.663 1.00 82.06 212 ILE A N 1
ATOM 1692 C CA . ILE A 1 212 ? 13.546 6.065 8.783 1.00 82.06 212 ILE A CA 1
ATOM 1693 C C . ILE A 1 212 ? 12.547 7.016 9.438 1.00 82.06 212 ILE A C 1
ATOM 1695 O O . ILE A 1 212 ? 11.421 6.614 9.747 1.00 82.06 212 ILE A O 1
ATOM 1699 N N . ASP A 1 213 ? 12.957 8.256 9.698 1.00 85.81 213 ASP A N 1
ATOM 1700 C CA . ASP A 1 213 ? 12.013 9.262 10.172 1.00 85.81 213 ASP A CA 1
ATOM 1701 C C . ASP A 1 213 ? 10.983 9.607 9.087 1.00 85.81 213 ASP A C 1
ATOM 1703 O O . ASP A 1 213 ? 11.129 9.302 7.900 1.00 85.81 213 ASP A O 1
ATOM 1707 N N . TYR A 1 214 ? 9.886 10.221 9.513 1.00 83.94 214 TYR A N 1
ATOM 1708 C CA . TYR A 1 214 ? 8.771 10.482 8.617 1.00 83.94 214 TYR A CA 1
ATOM 1709 C C . TYR A 1 214 ? 9.130 11.454 7.480 1.00 83.94 214 TYR A C 1
ATOM 1711 O O . TYR A 1 214 ? 8.643 11.292 6.362 1.00 83.94 214 TYR A O 1
ATOM 1719 N N . GLU A 1 215 ? 9.984 12.445 7.741 1.00 87.75 215 GLU A N 1
ATOM 1720 C CA . GLU A 1 215 ? 10.376 13.446 6.746 1.00 87.75 215 GLU A CA 1
ATOM 1721 C C . GLU A 1 215 ? 11.188 12.804 5.617 1.00 87.75 215 GLU A C 1
ATOM 1723 O O . GLU A 1 215 ? 10.857 12.970 4.440 1.00 87.75 215 GLU A O 1
ATOM 1728 N N . ASN A 1 216 ? 12.166 11.972 5.975 1.00 88.00 216 ASN A N 1
ATOM 1729 C CA . ASN A 1 216 ? 12.952 11.187 5.034 1.00 88.00 216 ASN A CA 1
ATOM 1730 C C . ASN A 1 216 ? 12.087 10.167 4.283 1.00 88.00 216 ASN A C 1
ATOM 1732 O O . ASN A 1 216 ? 12.226 10.026 3.069 1.00 88.00 216 ASN A O 1
ATOM 1736 N N . ALA A 1 217 ? 11.136 9.504 4.951 1.00 88.25 217 ALA A N 1
ATOM 1737 C CA . ALA A 1 217 ? 10.216 8.575 4.290 1.00 88.25 217 ALA A CA 1
ATOM 1738 C C . ALA A 1 217 ? 9.356 9.270 3.216 1.00 88.25 217 ALA A C 1
ATOM 1740 O O . ALA A 1 217 ? 9.209 8.752 2.106 1.00 88.25 217 ALA A O 1
ATOM 1741 N N . ILE A 1 218 ? 8.828 10.465 3.510 1.00 88.19 218 ILE A N 1
ATOM 1742 C CA . ILE A 1 218 ? 8.095 11.277 2.529 1.00 88.19 218 ILE A CA 1
ATOM 1743 C C . ILE A 1 218 ? 9.022 11.748 1.403 1.00 88.19 218 ILE A C 1
ATOM 1745 O O . ILE A 1 218 ? 8.622 11.708 0.240 1.00 88.19 218 ILE A O 1
ATOM 1749 N N . ALA A 1 219 ? 10.252 12.166 1.713 1.00 90.69 219 ALA A N 1
ATOM 1750 C CA . ALA A 1 219 ? 11.226 12.583 0.706 1.00 90.69 219 ALA A CA 1
ATOM 1751 C C . ALA A 1 219 ? 11.585 11.438 -0.258 1.00 90.69 219 ALA A C 1
ATOM 1753 O O . ALA A 1 219 ? 11.604 11.645 -1.471 1.00 90.69 219 ALA A O 1
ATOM 1754 N N . HIS A 1 220 ? 11.794 10.223 0.257 1.00 91.56 220 HIS A N 1
ATOM 1755 C CA . HIS A 1 220 ? 12.022 9.032 -0.562 1.00 91.56 220 HIS A CA 1
ATOM 1756 C C . HIS A 1 220 ? 10.813 8.701 -1.439 1.00 91.56 220 HIS A C 1
ATOM 1758 O O . HIS A 1 220 ? 10.978 8.482 -2.636 1.00 91.56 220 HIS A O 1
ATOM 1764 N N . ALA A 1 221 ? 9.597 8.731 -0.886 1.00 91.00 221 ALA A N 1
ATOM 1765 C CA . ALA A 1 221 ? 8.382 8.481 -1.661 1.00 91.00 221 ALA A CA 1
ATOM 1766 C C . ALA A 1 221 ? 8.185 9.516 -2.784 1.00 91.00 221 ALA A C 1
ATOM 1768 O O . ALA A 1 221 ? 7.819 9.150 -3.901 1.00 91.00 221 ALA A O 1
ATOM 1769 N N . LYS A 1 222 ? 8.473 10.797 -2.511 1.00 92.12 222 LYS A N 1
ATOM 1770 C CA . LYS A 1 222 ? 8.441 11.860 -3.527 1.00 92.12 222 LYS A CA 1
ATOM 1771 C C . LYS A 1 222 ? 9.470 11.609 -4.623 1.00 92.12 222 LYS A C 1
ATOM 1773 O O . LYS A 1 222 ? 9.127 11.710 -5.793 1.00 92.12 222 LYS A O 1
ATOM 1778 N N . ARG A 1 223 ? 10.699 11.246 -4.247 1.00 93.88 223 ARG A N 1
ATOM 1779 C CA . ARG A 1 223 ? 11.765 10.931 -5.204 1.00 93.88 223 ARG A CA 1
ATOM 1780 C C . ARG A 1 223 ? 11.373 9.771 -6.117 1.00 93.88 223 ARG A C 1
ATOM 1782 O O . ARG A 1 223 ? 11.442 9.936 -7.320 1.00 93.88 223 ARG A O 1
ATOM 1789 N N . ILE A 1 224 ? 10.848 8.672 -5.567 1.00 91.25 224 ILE A N 1
ATOM 1790 C CA . ILE A 1 224 ? 10.374 7.527 -6.367 1.00 91.25 224 ILE A CA 1
ATOM 1791 C C . ILE A 1 224 ? 9.338 7.966 -7.409 1.00 91.25 224 ILE A C 1
ATOM 1793 O O . ILE A 1 224 ? 9.427 7.573 -8.568 1.00 91.25 224 ILE A O 1
ATOM 1797 N N . CYS A 1 225 ? 8.359 8.784 -7.013 1.00 91.56 225 CYS A N 1
ATOM 1798 C CA . CYS A 1 225 ? 7.332 9.243 -7.948 1.00 91.56 225 CYS A CA 1
ATOM 1799 C C . CYS A 1 225 ? 7.905 10.198 -9.006 1.00 91.56 225 CYS A C 1
ATOM 1801 O O . CYS A 1 225 ? 7.519 10.106 -10.165 1.00 91.56 225 CYS A O 1
ATOM 1803 N N . GLN A 1 226 ? 8.817 11.098 -8.625 1.00 92.69 226 GLN A N 1
ATOM 1804 C CA . GLN A 1 226 ? 9.452 12.026 -9.561 1.00 92.69 226 GLN A CA 1
ATOM 1805 C C . GLN A 1 226 ? 10.337 11.286 -10.569 1.00 92.69 226 GLN A C 1
ATOM 1807 O O . GLN A 1 226 ? 10.178 11.484 -11.767 1.00 92.69 226 GLN A O 1
ATOM 1812 N N . ASP A 1 227 ? 11.192 10.379 -10.095 1.00 90.06 227 ASP A N 1
ATOM 1813 C CA . ASP A 1 227 ? 12.083 9.587 -10.944 1.00 90.06 227 ASP A CA 1
ATOM 1814 C C . ASP A 1 227 ? 11.273 8.740 -11.943 1.00 90.06 227 ASP A C 1
ATOM 1816 O O . ASP A 1 227 ? 11.643 8.627 -13.110 1.00 90.06 227 ASP A O 1
ATOM 1820 N N . ALA A 1 228 ? 10.129 8.187 -11.519 1.00 88.00 228 ALA A N 1
ATOM 1821 C CA . ALA A 1 228 ? 9.225 7.451 -12.402 1.00 88.00 228 ALA A CA 1
ATOM 1822 C C . ALA A 1 228 ? 8.608 8.338 -13.498 1.00 88.00 228 ALA A C 1
ATOM 1824 O O . ALA A 1 228 ? 8.548 7.929 -14.658 1.00 88.00 228 ALA A O 1
ATOM 1825 N N . ILE A 1 229 ? 8.185 9.560 -13.155 1.00 88.38 229 ILE A N 1
ATOM 1826 C CA . ILE A 1 229 ? 7.663 10.539 -14.121 1.00 88.38 229 ILE A CA 1
ATOM 1827 C C . ILE A 1 229 ? 8.750 10.925 -15.126 1.00 88.38 229 ILE A C 1
ATOM 1829 O O . ILE A 1 229 ? 8.505 10.912 -16.334 1.00 88.38 229 ILE A O 1
ATOM 1833 N N . ASP A 1 230 ? 9.947 11.234 -14.634 1.00 87.19 230 ASP A N 1
ATOM 1834 C CA . ASP A 1 230 ? 11.072 11.656 -15.464 1.00 87.19 230 ASP A CA 1
ATOM 1835 C C . ASP A 1 230 ? 11.483 10.528 -16.423 1.00 87.19 230 ASP A C 1
ATOM 1837 O O . ASP A 1 230 ? 11.656 10.765 -17.619 1.00 87.19 230 ASP A O 1
ATOM 1841 N N . MET A 1 231 ? 11.541 9.277 -15.944 1.00 83.88 231 MET A N 1
ATOM 1842 C CA . MET A 1 231 ? 11.806 8.104 -16.785 1.00 83.88 231 MET A CA 1
ATOM 1843 C C . MET A 1 231 ? 10.762 7.920 -17.892 1.00 83.88 231 MET A C 1
ATOM 1845 O O . MET A 1 231 ? 11.129 7.629 -19.030 1.00 83.88 231 MET A O 1
ATOM 1849 N N . GLN A 1 232 ? 9.473 8.120 -17.605 1.00 79.31 232 GLN A N 1
ATOM 1850 C CA . GLN A 1 232 ? 8.434 8.025 -18.635 1.00 79.31 232 GLN A CA 1
ATOM 1851 C C . GLN A 1 232 ? 8.561 9.139 -19.684 1.00 79.31 232 GLN A C 1
ATOM 1853 O O . GLN A 1 232 ? 8.436 8.871 -20.877 1.00 79.31 232 GLN A O 1
ATOM 1858 N N . GLN A 1 233 ? 8.895 10.365 -19.271 1.00 76.12 233 GLN A N 1
ATOM 1859 C CA . GLN A 1 233 ? 9.171 11.467 -20.201 1.00 76.12 233 GLN A CA 1
ATOM 1860 C C . GLN A 1 233 ? 10.413 11.200 -21.061 1.00 76.12 233 GLN A C 1
ATOM 1862 O O . GLN A 1 233 ? 10.481 11.633 -22.213 1.00 76.12 233 GLN A O 1
ATOM 1867 N N . MET A 1 234 ? 11.393 10.445 -20.549 1.00 74.75 234 MET A N 1
ATOM 1868 C CA . MET A 1 234 ? 12.560 10.052 -21.338 1.00 74.75 234 MET A CA 1
ATOM 1869 C C . MET A 1 234 ? 12.212 9.153 -22.533 1.00 74.75 234 MET A C 1
ATOM 1871 O O . MET A 1 234 ? 12.907 9.191 -23.551 1.00 74.75 234 MET A O 1
ATOM 1875 N N . LEU A 1 235 ? 11.115 8.395 -22.466 1.00 71.44 235 LEU A N 1
ATOM 1876 C CA . LEU A 1 235 ? 10.640 7.567 -23.581 1.00 71.44 235 LEU A CA 1
ATOM 1877 C C . LEU A 1 235 ? 10.111 8.400 -24.767 1.00 71.44 235 LEU A C 1
ATOM 1879 O O . LEU A 1 235 ? 9.931 7.866 -25.866 1.00 71.44 235 LEU A O 1
ATOM 1883 N N . ASP A 1 236 ? 9.900 9.709 -24.593 1.00 66.25 236 ASP A N 1
ATOM 1884 C CA . ASP A 1 236 ? 9.508 10.620 -25.675 1.00 66.25 236 ASP A CA 1
ATOM 1885 C C . ASP A 1 236 ? 10.698 11.104 -26.525 1.00 66.25 236 ASP A C 1
ATOM 1887 O O . ASP A 1 236 ? 10.512 11.688 -27.603 1.00 66.25 236 ASP A O 1
ATOM 1891 N N . TYR A 1 237 ? 11.939 10.829 -26.106 1.00 67.12 237 TYR A N 1
ATOM 1892 C CA . TYR A 1 237 ? 13.122 11.220 -26.865 1.00 67.12 237 TYR A CA 1
ATOM 1893 C C . TYR A 1 237 ? 13.331 10.327 -28.097 1.00 67.12 237 TYR A C 1
ATOM 1895 O O . TYR A 1 237 ? 13.664 9.150 -28.011 1.00 67.12 237 TYR A O 1
ATOM 1903 N N . ARG A 1 238 ? 13.200 10.922 -29.290 1.00 63.25 238 ARG A N 1
ATOM 1904 C CA . ARG A 1 238 ? 13.376 10.237 -30.588 1.00 63.25 238 ARG A CA 1
ATOM 1905 C C . ARG A 1 238 ? 14.821 10.188 -31.108 1.00 63.25 238 ARG A C 1
ATOM 1907 O O . ARG A 1 238 ? 15.040 9.775 -32.244 1.00 63.25 238 ARG A O 1
ATOM 1914 N N . GLY A 1 239 ? 15.805 10.640 -30.330 1.00 64.81 239 GLY A N 1
ATOM 1915 C CA . GLY A 1 239 ? 17.206 10.625 -30.751 1.00 64.81 239 GLY A CA 1
ATOM 1916 C C . GLY A 1 239 ? 18.178 11.310 -29.781 1.00 64.81 239 GLY A C 1
ATOM 1917 O O . GLY A 1 239 ? 17.749 12.059 -28.901 1.00 64.81 239 GLY A O 1
ATOM 1918 N N . PRO A 1 240 ? 19.496 11.096 -29.965 1.00 65.94 240 PRO A N 1
ATOM 1919 C CA . PRO A 1 240 ? 20.551 11.546 -29.045 1.00 65.94 240 PRO A CA 1
ATOM 1920 C C . PRO A 1 240 ? 20.711 13.073 -28.940 1.00 65.94 240 PRO A C 1
ATOM 1922 O O . PRO A 1 240 ? 21.373 13.559 -28.032 1.00 65.94 240 PRO A O 1
ATOM 1925 N N . SER A 1 241 ? 20.103 13.848 -29.840 1.00 62.84 241 SER A N 1
ATOM 1926 C CA . SER A 1 241 ? 20.170 15.316 -29.861 1.00 62.84 241 SER A CA 1
ATOM 1927 C C . SER A 1 241 ? 19.121 16.021 -28.994 1.00 62.84 241 SER A C 1
ATOM 1929 O O . SER A 1 241 ? 19.205 17.235 -28.828 1.00 62.84 241 SER A O 1
ATOM 1931 N N . ASN A 1 242 ? 18.123 15.302 -28.467 1.00 63.06 242 ASN A N 1
ATOM 1932 C CA . ASN A 1 242 ? 16.989 15.915 -27.760 1.00 63.06 242 ASN A CA 1
ATOM 1933 C C . ASN A 1 242 ? 17.093 15.830 -26.229 1.00 63.06 242 ASN A C 1
ATOM 1935 O O . ASN A 1 242 ? 16.178 16.276 -25.544 1.00 63.06 242 ASN A O 1
ATOM 1939 N N . PHE A 1 243 ? 18.197 15.308 -25.690 1.00 52.47 243 PHE A N 1
ATOM 1940 C CA . PHE A 1 243 ? 18.420 15.195 -24.251 1.00 52.47 243 PHE A CA 1
ATOM 1941 C C . PHE A 1 243 ? 18.677 16.583 -23.641 1.00 52.47 243 PHE A C 1
ATOM 1943 O O . PHE A 1 243 ? 19.781 17.124 -23.737 1.00 52.47 243 PHE A O 1
ATOM 1950 N N . LYS A 1 244 ? 17.658 17.199 -23.034 1.00 56.06 244 LYS A N 1
ATOM 1951 C CA . LYS A 1 244 ? 17.859 18.407 -22.226 1.00 56.06 244 LYS A CA 1
ATOM 1952 C C . LYS A 1 244 ? 18.306 17.985 -20.833 1.00 56.06 244 LYS A C 1
ATOM 1954 O O . LYS A 1 244 ? 17.501 17.537 -20.028 1.00 56.06 244 LYS A O 1
ATOM 1959 N N . VAL A 1 245 ? 19.598 18.137 -20.558 1.00 46.53 245 VAL A N 1
ATOM 1960 C CA . VAL A 1 245 ? 20.123 18.052 -19.193 1.00 46.53 245 VAL A CA 1
ATOM 1961 C C . VAL A 1 245 ? 19.565 19.255 -18.434 1.00 46.53 245 VAL A C 1
ATOM 1963 O O . VAL A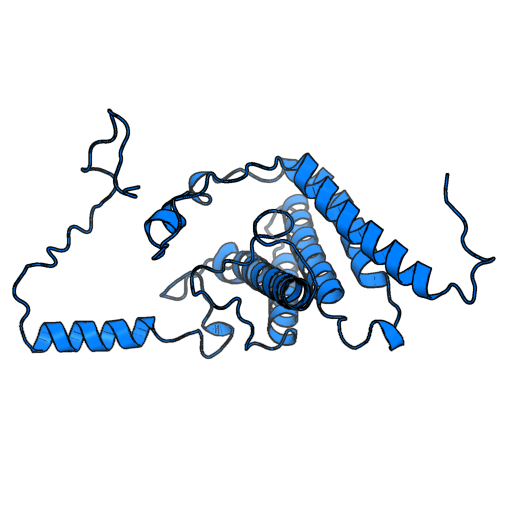 1 245 ? 19.954 20.390 -18.708 1.00 46.53 245 VAL A O 1
ATOM 1966 N N . HIS A 1 246 ? 18.604 19.027 -17.541 1.00 44.56 246 HIS A N 1
ATOM 1967 C CA . HIS A 1 246 ? 18.202 20.042 -16.576 1.00 44.56 246 HIS A CA 1
ATOM 1968 C C . HIS A 1 246 ? 19.345 20.193 -15.566 1.00 44.56 246 HIS A C 1
ATOM 1970 O O . HIS A 1 246 ? 19.551 19.335 -14.712 1.00 44.56 246 HIS A O 1
ATOM 1976 N N . SER A 1 247 ? 20.146 21.240 -15.767 1.00 35.03 247 SER A N 1
ATOM 1977 C CA . SER A 1 247 ? 21.156 21.756 -14.836 1.00 35.03 247 SER A CA 1
ATOM 1978 C C . SER A 1 247 ? 20.523 22.490 -13.665 1.00 35.03 247 SER A C 1
ATOM 1980 O O . SER A 1 247 ? 19.571 23.256 -13.951 1.00 35.03 247 SER A O 1
#

InterPro domains:
  IPR007244 NAA35-like [PTHR21373] (47-237)
  IPR057983 NAA35-like, N-terminal [PF04112] (1-43)
  IPR057983 NAA35-like, N-terminal [PF04112] (57-114)